Protein AF-A0A2X3F0U5-F1 (afdb_monomer)

Structure (mmCIF, N/CA/C/O backbone):
data_AF-A0A2X3F0U5-F1
#
_entry.id   AF-A0A2X3F0U5-F1
#
loop_
_atom_site.group_PDB
_atom_site.id
_atom_site.type_symbol
_atom_site.label_atom_id
_atom_site.label_alt_id
_atom_site.label_comp_id
_atom_site.label_asym_id
_atom_site.label_entity_id
_atom_site.label_seq_id
_atom_site.pdbx_PDB_ins_code
_atom_site.Cartn_x
_atom_site.Cartn_y
_atom_site.Cartn_z
_atom_site.occupancy
_atom_site.B_iso_or_equiv
_atom_site.auth_seq_id
_atom_site.auth_comp_id
_atom_site.auth_asym_id
_atom_site.auth_atom_id
_atom_site.pdbx_PDB_model_num
ATOM 1 N N . MET A 1 1 ? -3.943 -16.301 -16.286 1.00 46.56 1 MET A N 1
ATOM 2 C CA . MET A 1 1 ? -3.735 -15.062 -15.498 1.00 46.56 1 MET A CA 1
ATOM 3 C C . MET A 1 1 ? -2.316 -14.512 -15.599 1.00 46.56 1 MET A C 1
ATOM 5 O O . MET A 1 1 ? -2.201 -13.365 -15.992 1.00 46.56 1 MET A O 1
ATOM 9 N N . LYS A 1 2 ? -1.245 -15.286 -15.338 1.00 38.75 2 LYS A N 1
ATOM 10 C CA . LYS A 1 2 ? 0.142 -14.777 -15.451 1.00 38.75 2 LYS A CA 1
ATOM 11 C C . LYS A 1 2 ? 0.459 -14.172 -16.831 1.00 38.75 2 LYS A C 1
ATOM 13 O O . LYS A 1 2 ? 0.954 -13.061 -16.888 1.00 38.75 2 LYS A O 1
ATOM 18 N N . SER A 1 3 ? 0.102 -14.847 -17.928 1.00 36.81 3 SER A N 1
ATOM 19 C CA . SER A 1 3 ? 0.337 -14.377 -19.309 1.00 36.81 3 SER A CA 1
ATOM 20 C C . SER A 1 3 ? -0.341 -13.045 -19.646 1.00 36.81 3 SER A C 1
ATOM 22 O O . SER A 1 3 ? 0.269 -12.196 -20.280 1.00 36.81 3 SER A O 1
ATOM 24 N N . PHE A 1 4 ? -1.577 -12.843 -19.189 1.00 47.16 4 PHE A N 1
ATOM 25 C CA . PHE A 1 4 ? -2.320 -11.598 -19.381 1.00 47.16 4 PHE A CA 1
ATOM 26 C C . PHE A 1 4 ? -1.696 -10.444 -18.585 1.00 47.16 4 PHE A C 1
ATOM 28 O O . PHE A 1 4 ? -1.549 -9.356 -19.110 1.00 47.16 4 PHE A O 1
ATOM 35 N N . LEU A 1 5 ? -1.222 -10.694 -17.363 1.00 50.25 5 LEU A N 1
ATOM 36 C CA . LEU A 1 5 ? -0.565 -9.679 -16.530 1.00 50.25 5 LEU A CA 1
ATOM 37 C C . LEU A 1 5 ? 0.874 -9.361 -16.981 1.00 50.25 5 LEU A C 1
ATOM 39 O O . LEU A 1 5 ? 1.302 -8.214 -16.903 1.00 50.25 5 LEU A O 1
ATOM 43 N N . TYR A 1 6 ? 1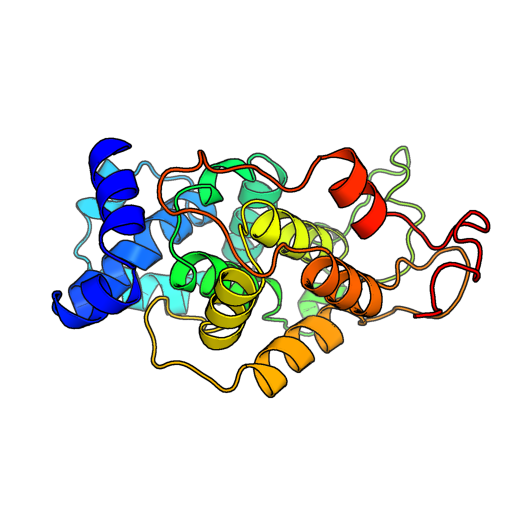.606 -10.344 -17.522 1.00 49.09 6 TYR A N 1
ATOM 44 C CA . TYR A 1 6 ? 2.860 -10.093 -18.247 1.00 49.09 6 TYR A CA 1
ATOM 45 C C . TYR A 1 6 ? 2.616 -9.236 -19.493 1.00 49.09 6 TYR A C 1
ATOM 47 O O . TYR A 1 6 ? 3.397 -8.333 -19.771 1.00 49.09 6 TYR A O 1
ATOM 55 N N . MET A 1 7 ? 1.509 -9.472 -20.203 1.00 47.06 7 MET A N 1
ATOM 56 C CA . MET A 1 7 ? 1.068 -8.616 -21.304 1.00 47.06 7 MET A CA 1
ATOM 57 C C . MET A 1 7 ? 0.738 -7.204 -20.801 1.00 47.06 7 MET A C 1
ATOM 59 O O . MET A 1 7 ? 1.142 -6.244 -21.438 1.00 47.06 7 MET A O 1
ATOM 63 N N . LEU A 1 8 ? 0.104 -7.065 -19.629 1.00 52.56 8 LEU A N 1
ATOM 64 C CA . LEU A 1 8 ? -0.191 -5.762 -19.027 1.00 52.56 8 LEU A CA 1
ATOM 65 C C . LEU A 1 8 ? 1.072 -4.964 -18.655 1.00 52.56 8 LEU A C 1
ATOM 67 O O . LEU A 1 8 ? 1.150 -3.779 -18.963 1.00 52.56 8 LEU A O 1
ATOM 71 N N . ARG A 1 9 ? 2.099 -5.615 -18.085 1.00 48.75 9 ARG A N 1
ATOM 72 C CA . ARG A 1 9 ? 3.420 -4.986 -17.893 1.00 48.75 9 ARG A CA 1
ATOM 73 C C . ARG A 1 9 ? 4.047 -4.586 -19.228 1.00 48.75 9 ARG A C 1
ATOM 75 O O . ARG A 1 9 ? 4.493 -3.456 -19.381 1.00 48.75 9 ARG A O 1
ATOM 82 N N . ASN A 1 10 ? 4.130 -5.529 -20.165 1.00 49.78 10 ASN A N 1
ATOM 83 C CA . ASN A 1 10 ? 4.906 -5.358 -21.394 1.00 49.78 10 ASN A CA 1
ATOM 84 C C . ASN A 1 10 ? 4.251 -4.386 -22.383 1.00 49.78 10 ASN A C 1
ATOM 86 O O . ASN A 1 10 ? 4.935 -3.836 -23.241 1.00 49.78 10 ASN A O 1
ATOM 90 N N . VAL A 1 11 ? 2.935 -4.189 -22.294 1.00 53.47 11 VAL A N 1
ATOM 91 C CA . VAL A 1 11 ? 2.212 -3.246 -23.151 1.00 53.47 11 VAL A CA 1
ATOM 92 C C . VAL A 1 11 ? 2.319 -1.809 -22.631 1.00 53.47 11 VAL A C 1
ATOM 94 O O . VAL A 1 11 ? 2.016 -0.910 -23.401 1.00 53.47 11 VAL A O 1
ATOM 97 N N . ASP A 1 12 ? 2.870 -1.570 -21.436 1.00 58.97 12 ASP A N 1
ATOM 98 C CA . ASP A 1 12 ? 2.763 -0.303 -20.699 1.00 58.97 12 ASP A CA 1
ATOM 99 C C . ASP A 1 12 ? 1.294 -0.022 -20.329 1.00 58.97 12 ASP A C 1
ATOM 101 O O . ASP A 1 12 ? 0.412 0.099 -21.184 1.00 58.97 12 ASP A O 1
ATOM 105 N N . TYR A 1 13 ? 1.009 0.060 -19.028 1.00 63.03 13 TYR A N 1
ATOM 106 C CA . TYR A 1 13 ? -0.341 0.295 -18.510 1.00 63.03 13 TYR A CA 1
ATOM 107 C C . TYR A 1 13 ? -0.955 1.588 -19.065 1.00 63.03 13 TYR A C 1
ATOM 109 O O . TYR A 1 13 ? -2.153 1.619 -19.345 1.00 63.03 13 TYR A O 1
ATOM 117 N N . GLN A 1 14 ? -0.131 2.602 -19.357 1.00 59.75 14 GLN A N 1
ATOM 118 C CA . GLN A 1 14 ? -0.589 3.844 -19.988 1.00 59.75 14 GLN A CA 1
ATOM 119 C C . GLN A 1 14 ? -1.086 3.625 -21.420 1.00 59.75 14 GLN A C 1
ATOM 121 O O . GLN A 1 14 ? -2.013 4.288 -21.883 1.00 59.75 14 GLN A O 1
ATOM 126 N N . LYS A 1 15 ? -0.487 2.677 -22.140 1.00 63.44 15 LYS A N 1
ATOM 127 C CA . LYS A 1 15 ? -0.916 2.315 -23.490 1.00 63.44 15 LYS A CA 1
ATOM 128 C C . LYS A 1 15 ? -2.187 1.472 -23.452 1.00 63.44 15 LYS A C 1
ATOM 130 O O . LYS A 1 15 ? -3.044 1.628 -24.313 1.00 63.44 15 LYS A O 1
ATOM 135 N N . LEU A 1 16 ? -2.345 0.616 -22.443 1.00 68.44 16 LEU A N 1
ATOM 136 C CA . LEU A 1 16 ? -3.57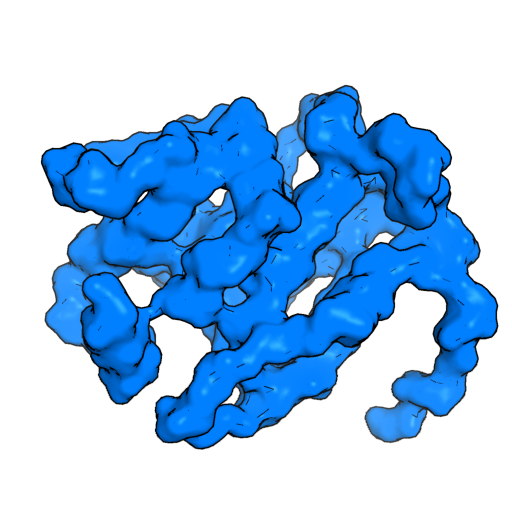6 -0.151 -22.222 1.00 68.44 16 LEU A CA 1
ATOM 137 C C . LEU A 1 16 ? -4.768 0.726 -21.870 1.00 68.44 16 LEU A C 1
ATOM 139 O O . LEU A 1 16 ? -5.842 0.504 -22.426 1.00 68.44 16 LEU A O 1
ATOM 143 N N . GLU A 1 17 ? -4.569 1.734 -21.021 1.00 66.31 17 GLU A N 1
ATOM 144 C CA . GLU A 1 17 ? -5.577 2.760 -20.742 1.00 66.31 17 GLU A CA 1
ATOM 145 C C . GLU A 1 17 ? -6.075 3.406 -22.049 1.00 66.31 17 GLU A C 1
ATOM 147 O O . GLU A 1 17 ? -7.276 3.571 -22.240 1.00 66.31 17 GLU A O 1
ATOM 152 N N . GLN A 1 18 ? -5.167 3.697 -22.989 1.00 69.50 18 GLN A N 1
ATOM 153 C CA . GLN A 1 18 ? -5.498 4.294 -24.292 1.00 69.50 18 GLN A CA 1
ATOM 154 C C . GLN A 1 18 ? -6.128 3.311 -25.293 1.00 69.50 18 GLN A C 1
ATOM 156 O O . GLN A 1 18 ? -6.860 3.727 -26.190 1.00 69.50 18 GLN A O 1
ATOM 161 N N . MET A 1 19 ? -5.820 2.016 -25.184 1.00 69.44 19 MET A N 1
ATOM 162 C CA . MET A 1 19 ? -6.296 0.974 -26.104 1.00 69.44 19 MET A CA 1
ATOM 163 C C . MET A 1 19 ? -7.644 0.370 -25.692 1.00 69.44 19 MET A C 1
ATOM 165 O O . MET A 1 19 ? -8.307 -0.263 -26.516 1.00 69.44 19 MET A O 1
ATOM 169 N N . MET A 1 20 ? -8.047 0.525 -24.431 1.00 73.69 20 MET A N 1
ATOM 170 C CA . MET A 1 20 ? -9.291 -0.015 -23.888 1.00 73.69 20 MET A CA 1
ATOM 171 C C . MET A 1 20 ? -10.346 1.080 -23.709 1.00 73.69 20 MET A C 1
ATOM 173 O O . MET A 1 20 ? -10.038 2.248 -23.499 1.00 73.69 20 MET A O 1
ATOM 177 N N . ALA A 1 21 ? -11.625 0.698 -23.732 1.00 74.81 21 ALA A N 1
ATOM 178 C CA . ALA A 1 21 ? -12.673 1.587 -23.240 1.00 74.81 21 ALA A CA 1
ATOM 179 C C . ALA A 1 21 ? -12.439 1.868 -21.744 1.00 74.81 21 ALA A C 1
ATOM 181 O O . ALA A 1 21 ? -12.172 0.931 -20.987 1.00 74.81 21 ALA A O 1
ATOM 182 N N . GLY A 1 22 ? -12.574 3.128 -21.315 1.00 72.00 22 GLY A N 1
ATOM 183 C CA . GLY A 1 22 ? -12.261 3.551 -19.943 1.00 72.00 22 GLY A CA 1
ATOM 184 C C . GLY A 1 22 ? -12.924 2.681 -18.869 1.00 72.00 22 GLY A C 1
ATOM 185 O O . GLY A 1 22 ? -12.249 2.209 -17.960 1.00 72.00 22 GLY A O 1
ATO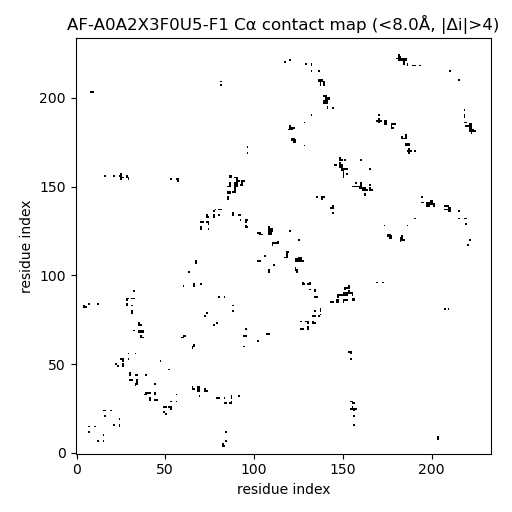M 186 N N . ASP A 1 23 ? -14.208 2.351 -19.023 1.00 69.44 23 ASP A N 1
ATOM 187 C CA . ASP A 1 23 ? -14.930 1.496 -18.068 1.00 69.44 23 ASP A CA 1
ATOM 188 C C . ASP A 1 23 ? -14.377 0.065 -17.991 1.00 69.44 23 ASP A C 1
ATOM 190 O O . ASP A 1 23 ? -14.379 -0.552 -16.923 1.00 69.44 23 ASP A O 1
ATOM 194 N N . ALA A 1 24 ? -13.867 -0.470 -19.104 1.00 71.69 24 ALA A N 1
ATOM 195 C CA . ALA A 1 24 ? -13.247 -1.791 -19.139 1.00 71.69 24 ALA A CA 1
ATOM 196 C C . ALA A 1 24 ? -11.879 -1.784 -18.442 1.00 71.69 24 ALA A C 1
ATOM 198 O O . ALA A 1 24 ? -11.566 -2.717 -17.703 1.00 71.69 24 ALA A O 1
ATOM 199 N N . PHE A 1 25 ? -11.091 -0.722 -18.633 1.00 73.69 25 PHE A N 1
ATOM 200 C CA . PHE A 1 25 ? -9.808 -0.544 -17.953 1.00 73.69 25 PHE A CA 1
ATOM 201 C C . PHE A 1 25 ? -9.984 -0.363 -16.439 1.00 73.69 25 PHE A C 1
ATOM 203 O O . PHE A 1 25 ? -9.354 -1.072 -15.653 1.00 73.69 25 PHE A O 1
ATOM 210 N N . ARG A 1 26 ? -10.912 0.507 -16.023 1.00 72.62 26 ARG A N 1
ATOM 211 C CA . ARG A 1 26 ? -11.271 0.717 -14.609 1.00 72.62 26 ARG A CA 1
ATOM 212 C C . ARG A 1 26 ? -11.681 -0.579 -13.937 1.00 72.62 26 ARG A C 1
ATOM 214 O O . ARG A 1 26 ? -11.156 -0.954 -12.895 1.00 72.62 26 ARG A O 1
ATOM 221 N N . SER A 1 27 ? -12.578 -1.310 -14.587 1.00 72.12 27 SER A N 1
ATOM 222 C CA . SER A 1 27 ? -13.059 -2.594 -14.094 1.00 72.12 27 SER A CA 1
ATOM 223 C C . SER A 1 27 ? -11.936 -3.609 -13.899 1.00 72.12 27 SER A C 1
ATOM 225 O O . SER A 1 27 ? -11.885 -4.294 -12.879 1.00 72.12 27 SER A O 1
ATOM 227 N N . LEU A 1 28 ? -11.012 -3.682 -14.857 1.00 75.25 28 LEU A N 1
ATOM 228 C CA . LEU A 1 28 ? -9.844 -4.551 -14.779 1.00 75.25 28 LEU A CA 1
ATOM 229 C C . LEU A 1 28 ? -8.961 -4.196 -13.578 1.00 75.25 28 LEU A C 1
ATOM 231 O O . LEU A 1 28 ? -8.538 -5.093 -12.847 1.00 75.25 28 LEU A O 1
ATOM 235 N N . CYS A 1 29 ? -8.743 -2.904 -13.334 1.00 75.69 29 CYS A N 1
ATOM 236 C CA . CYS A 1 29 ? -7.980 -2.420 -12.186 1.00 75.69 29 CYS A CA 1
ATOM 237 C C . CYS A 1 29 ? -8.685 -2.693 -10.846 1.00 75.69 29 CYS A C 1
ATOM 239 O O . CYS A 1 29 ? -8.028 -2.789 -9.809 1.00 75.69 29 CYS A O 1
ATOM 241 N N . ALA A 1 30 ? -10.007 -2.853 -10.848 1.00 74.12 30 ALA A N 1
ATOM 242 C CA . ALA A 1 30 ? -10.796 -3.013 -9.634 1.00 74.12 30 ALA A CA 1
ATOM 243 C C . ALA A 1 30 ? -10.979 -4.474 -9.180 1.00 74.12 30 ALA A C 1
ATOM 245 O O . ALA A 1 30 ? -11.198 -4.725 -7.992 1.00 74.12 30 ALA A O 1
ATOM 246 N N . ILE A 1 31 ? -10.830 -5.450 -10.086 1.00 74.75 31 ILE A N 1
ATOM 247 C CA . ILE A 1 31 ? -10.929 -6.893 -9.779 1.00 74.75 31 ILE A CA 1
ATOM 248 C C . ILE A 1 31 ? -10.070 -7.305 -8.569 1.00 74.75 31 ILE A C 1
ATOM 250 O O . ILE A 1 31 ? -10.622 -7.921 -7.652 1.00 74.75 31 ILE A O 1
ATOM 254 N N . PRO A 1 32 ? -8.766 -6.963 -8.494 1.00 74.75 32 PRO A N 1
ATOM 255 C CA . PRO A 1 32 ? -7.932 -7.359 -7.359 1.00 74.75 32 PRO A CA 1
ATOM 256 C C . PRO A 1 32 ? -8.428 -6.789 -6.024 1.00 74.75 32 PRO A C 1
ATOM 258 O O . PRO A 1 32 ? -8.372 -7.472 -5.004 1.00 74.75 32 PRO A O 1
ATOM 261 N N . ILE A 1 33 ? -8.972 -5.569 -6.035 1.00 74.44 33 ILE A N 1
ATOM 262 C CA . ILE A 1 33 ? -9.477 -4.893 -4.834 1.00 74.44 33 ILE A CA 1
ATOM 263 C C . ILE A 1 33 ? -10.712 -5.614 -4.299 1.00 74.44 33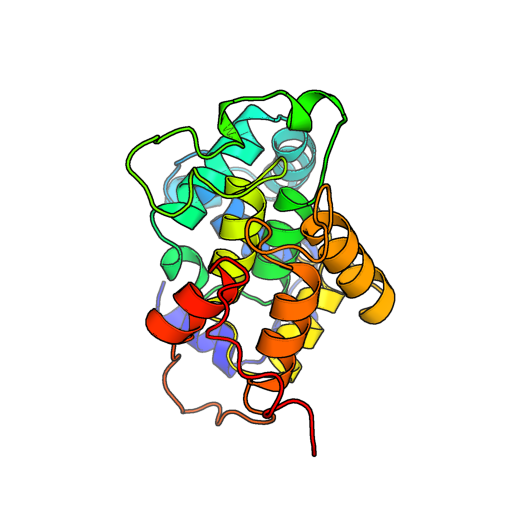 ILE A C 1
ATOM 265 O O . ILE A 1 33 ? -10.807 -5.873 -3.104 1.00 74.44 33 ILE A O 1
ATOM 269 N N . ILE A 1 34 ? -11.632 -6.013 -5.179 1.00 71.75 34 ILE A N 1
ATOM 270 C CA . ILE A 1 34 ? -12.838 -6.760 -4.795 1.00 71.75 34 ILE A CA 1
ATOM 271 C C . ILE A 1 34 ? -12.473 -8.115 -4.210 1.00 71.75 34 ILE A C 1
ATOM 273 O O . ILE A 1 34 ? -13.035 -8.516 -3.193 1.00 71.75 34 ILE A O 1
ATOM 277 N N . MET A 1 35 ? -11.546 -8.826 -4.852 1.00 72.38 35 MET A N 1
ATOM 278 C CA . MET A 1 35 ? -11.083 -10.119 -4.355 1.00 72.38 35 MET A CA 1
ATOM 279 C C . MET A 1 35 ? -10.514 -9.977 -2.941 1.00 72.38 35 MET A C 1
ATOM 281 O O . MET A 1 35 ? -10.849 -10.770 -2.065 1.00 72.38 35 MET A O 1
ATOM 285 N N . ALA A 1 36 ? -9.721 -8.929 -2.702 1.00 74.62 36 ALA A N 1
ATOM 286 C CA . ALA A 1 36 ? -9.124 -8.657 -1.402 1.00 74.62 36 ALA A CA 1
ATOM 287 C C . ALA A 1 36 ? -10.151 -8.214 -0.344 1.00 74.62 36 ALA A C 1
ATOM 289 O O . ALA A 1 36 ? -10.110 -8.697 0.784 1.00 74.62 36 ALA A O 1
ATOM 290 N N . ALA A 1 37 ? -11.074 -7.316 -0.697 1.00 73.31 37 ALA A N 1
ATOM 291 C CA . ALA A 1 37 ? -12.038 -6.725 0.233 1.00 73.31 37 ALA A CA 1
ATOM 292 C C . ALA A 1 37 ? -13.238 -7.640 0.534 1.00 73.31 37 ALA A C 1
ATOM 294 O O . ALA A 1 37 ? -13.766 -7.611 1.643 1.00 73.31 37 ALA A O 1
ATOM 295 N N . GLN A 1 38 ? -13.684 -8.444 -0.438 1.00 72.31 38 GLN A N 1
ATOM 296 C CA . GLN A 1 38 ? -14.842 -9.342 -0.297 1.00 72.31 38 GLN A CA 1
ATOM 297 C C . GLN A 1 38 ? -14.452 -10.808 -0.070 1.00 72.31 38 GLN A C 1
ATOM 299 O O . GLN A 1 38 ? -15.326 -11.622 0.216 1.00 72.31 38 GLN A O 1
ATOM 304 N N . GLY A 1 39 ? -13.173 -11.171 -0.220 1.00 67.81 39 GLY A N 1
ATOM 305 C CA . GLY A 1 39 ? -12.711 -12.555 -0.077 1.00 67.81 39 GLY A CA 1
ATOM 306 C C . GLY A 1 39 ? -13.240 -13.504 -1.159 1.00 67.81 39 GLY A C 1
ATOM 307 O O . GLY A 1 39 ? -13.323 -14.708 -0.926 1.00 67.81 39 GLY A O 1
ATOM 308 N N . ILE A 1 40 ? -13.628 -12.977 -2.325 1.00 67.75 40 ILE A N 1
ATOM 309 C CA . ILE A 1 40 ? -14.191 -13.761 -3.435 1.00 67.75 40 ILE A CA 1
ATOM 310 C C . ILE A 1 40 ? -13.127 -14.137 -4.471 1.00 67.75 40 ILE A C 1
ATOM 312 O O . ILE A 1 40 ? -12.102 -13.467 -4.614 1.00 67.75 40 ILE A O 1
ATOM 316 N N . GLN A 1 41 ? -13.377 -15.201 -5.236 1.00 68.31 41 GLN A N 1
ATOM 317 C CA . GLN A 1 41 ? -12.459 -15.645 -6.290 1.00 68.31 41 GLN A CA 1
ATOM 318 C C . GLN A 1 41 ? -12.567 -14.778 -7.556 1.00 68.31 41 GLN A C 1
ATOM 320 O O . GLN A 1 41 ? -13.621 -14.220 -7.862 1.00 68.31 41 GLN A O 1
ATOM 325 N N . ALA A 1 42 ? -11.488 -14.726 -8.348 1.00 63.47 42 ALA A N 1
ATOM 326 C CA . ALA A 1 42 ? -11.411 -13.914 -9.569 1.00 63.47 42 ALA A CA 1
ATOM 327 C C . ALA A 1 42 ? -12.555 -14.195 -10.559 1.00 63.47 42 ALA A C 1
ATOM 329 O O . ALA A 1 42 ? -13.123 -13.267 -11.127 1.00 63.47 42 ALA A O 1
ATOM 330 N N . GLY A 1 43 ? -12.928 -15.469 -10.735 1.00 58.72 43 GLY A N 1
ATOM 331 C CA . GLY A 1 43 ? -14.016 -15.859 -11.636 1.00 58.72 43 GLY A CA 1
ATOM 332 C C . GLY A 1 43 ? -15.376 -15.303 -11.205 1.00 58.72 43 GLY A C 1
ATOM 333 O O . GLY A 1 43 ? -16.135 -14.821 -12.036 1.00 58.72 43 GLY A O 1
ATOM 334 N N . GLU A 1 44 ? -15.660 -15.289 -9.903 1.00 61.59 44 GLU A N 1
ATOM 335 C CA . GLU A 1 44 ? -16.906 -14.732 -9.363 1.00 61.59 44 GLU A CA 1
ATOM 336 C C . GLU A 1 44 ? -16.940 -13.203 -9.446 1.00 61.59 44 GLU A C 1
ATOM 338 O O . GLU A 1 44 ? -17.995 -12.620 -9.704 1.00 61.59 44 GLU A O 1
ATOM 343 N N . ALA A 1 45 ? -15.788 -12.550 -9.262 1.00 62.38 45 ALA A N 1
ATOM 344 C CA . ALA A 1 45 ? -15.654 -11.109 -9.446 1.00 62.38 45 ALA A CA 1
ATOM 345 C C . ALA A 1 45 ? -15.903 -10.712 -10.909 1.00 62.38 45 ALA A C 1
ATOM 347 O O . ALA A 1 45 ? -16.633 -9.764 -11.163 1.00 62.38 45 ALA A O 1
ATOM 348 N N . MET A 1 46 ? -15.368 -11.465 -11.873 1.00 61.94 46 MET A N 1
ATOM 349 C CA . MET A 1 46 ? -15.527 -11.176 -13.306 1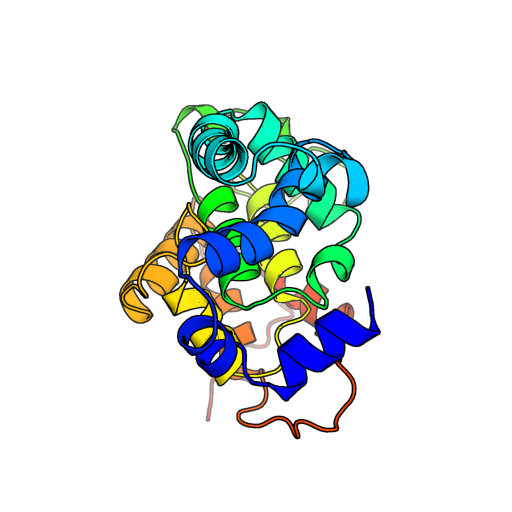.00 61.94 46 MET A CA 1
ATOM 350 C C . MET A 1 46 ? -16.941 -11.447 -13.846 1.00 61.94 46 MET A C 1
ATOM 352 O O . MET A 1 46 ? -17.336 -10.835 -14.834 1.00 61.94 46 MET A O 1
ATOM 356 N N . LEU A 1 47 ? -17.700 -12.362 -13.230 1.00 56.28 47 LEU A N 1
ATOM 357 C CA . LEU A 1 47 ? -19.055 -12.727 -13.674 1.00 56.28 47 LEU A CA 1
ATOM 358 C C . LEU A 1 47 ? -20.140 -11.732 -13.238 1.00 56.28 47 LEU A C 1
ATOM 360 O O . LEU A 1 47 ? -21.216 -11.692 -13.837 1.00 56.28 47 LEU A O 1
ATOM 364 N N . LYS A 1 48 ? -19.895 -10.927 -12.199 1.00 60.16 48 LYS A N 1
ATOM 365 C CA . LYS A 1 48 ? -20.823 -9.860 -11.803 1.00 60.16 48 LYS A CA 1
ATOM 366 C C . LYS A 1 48 ? -20.727 -8.709 -12.824 1.00 60.16 48 LYS A C 1
ATOM 368 O O . LYS A 1 48 ? -19.673 -8.428 -13.379 1.00 60.16 48 LYS A O 1
ATOM 373 N N . ASN A 1 49 ? -21.844 -8.044 -13.111 1.00 57.72 49 ASN A N 1
ATOM 374 C CA . ASN A 1 49 ? -21.900 -6.997 -14.139 1.00 57.72 49 ASN A CA 1
ATOM 375 C C . ASN A 1 49 ? -20.934 -5.840 -13.790 1.00 57.72 49 ASN A C 1
ATOM 377 O O . ASN A 1 49 ? -21.120 -5.170 -12.776 1.00 57.72 49 ASN A O 1
ATOM 381 N N . MET A 1 50 ? -19.896 -5.615 -14.601 1.00 54.06 50 MET A N 1
ATOM 382 C CA . MET A 1 50 ? -18.700 -4.845 -14.211 1.00 54.06 50 MET A CA 1
ATOM 383 C C . MET A 1 50 ? -18.959 -3.363 -13.871 1.00 54.06 50 MET A C 1
ATOM 385 O O . MET A 1 50 ? -18.346 -2.816 -12.958 1.00 54.06 50 MET A O 1
ATOM 389 N N . GLY A 1 51 ? -19.950 -2.729 -14.507 1.00 56.09 51 GLY A N 1
ATOM 390 C CA . GLY A 1 51 ? -20.383 -1.370 -14.141 1.00 56.09 51 GLY A CA 1
ATOM 391 C C . GLY A 1 51 ? -21.132 -1.296 -12.802 1.00 56.09 51 GLY A C 1
ATOM 392 O O . GLY A 1 51 ? -21.028 -0.306 -12.082 1.00 56.09 51 GLY A O 1
ATOM 393 N N . ILE A 1 52 ? -21.848 -2.362 -12.424 1.00 61.09 52 ILE A N 1
ATOM 394 C CA . ILE A 1 52 ? -22.457 -2.482 -11.088 1.00 61.09 52 ILE A CA 1
ATOM 395 C C . ILE A 1 52 ? -21.359 -2.708 -10.050 1.00 61.09 52 ILE A C 1
ATOM 397 O O . ILE A 1 52 ? -21.450 -2.197 -8.941 1.00 61.09 52 ILE A O 1
ATOM 401 N N . ILE A 1 53 ? -20.316 -3.450 -10.417 1.00 57.16 53 ILE A N 1
ATOM 402 C CA . ILE A 1 53 ? -19.173 -3.730 -9.557 1.00 57.16 53 ILE A CA 1
ATOM 403 C C . ILE A 1 53 ? -18.407 -2.455 -9.202 1.00 57.16 53 ILE A C 1
ATOM 405 O O . ILE A 1 53 ? -18.157 -2.259 -8.024 1.00 57.16 53 ILE A O 1
ATOM 409 N N . LEU A 1 54 ? -18.058 -1.595 -10.165 1.00 59.22 54 LEU A N 1
ATOM 410 C CA . LEU A 1 54 ? -17.312 -0.357 -9.883 1.00 59.22 54 LEU A CA 1
ATOM 411 C C . LEU A 1 54 ? -18.071 0.561 -8.918 1.00 59.22 54 LEU A C 1
ATOM 413 O O . LEU A 1 54 ? -17.541 0.937 -7.878 1.00 59.22 54 LEU A O 1
ATOM 417 N N . ARG A 1 55 ? -19.356 0.812 -9.197 1.00 62.69 55 ARG A N 1
ATOM 418 C CA . ARG A 1 55 ? -20.222 1.600 -8.307 1.00 62.69 55 ARG A CA 1
ATOM 419 C C . ARG A 1 55 ? -20.378 0.938 -6.937 1.00 62.69 55 ARG A C 1
ATOM 421 O O . ARG A 1 55 ? -20.441 1.610 -5.916 1.00 62.69 55 ARG A O 1
ATOM 428 N N . ARG A 1 56 ? -20.423 -0.395 -6.909 1.00 60.88 56 ARG A N 1
ATOM 429 C CA . ARG A 1 56 ? -20.467 -1.159 -5.668 1.00 60.88 56 ARG A CA 1
ATOM 430 C C . ARG A 1 56 ? -19.142 -1.101 -4.922 1.00 60.88 56 ARG A C 1
ATOM 432 O O . ARG A 1 56 ? -19.216 -1.087 -3.717 1.00 60.88 56 ARG A O 1
ATOM 439 N N . ILE A 1 57 ? -17.979 -1.038 -5.568 1.00 59.84 57 ILE A N 1
ATOM 440 C CA . ILE A 1 57 ? -16.683 -0.840 -4.899 1.00 59.84 57 ILE A CA 1
ATOM 441 C C . ILE A 1 57 ? -16.640 0.526 -4.234 1.00 59.84 57 ILE A C 1
ATOM 443 O O . ILE A 1 57 ? -16.295 0.585 -3.066 1.00 59.84 57 ILE A O 1
ATOM 447 N N . GLU A 1 58 ? -17.025 1.591 -4.939 1.00 60.06 58 GLU A N 1
ATOM 448 C CA . GLU A 1 58 ? -17.059 2.945 -4.369 1.00 60.06 58 GLU A CA 1
ATOM 449 C C . GLU A 1 58 ? -17.923 2.976 -3.101 1.00 60.06 58 GLU A C 1
ATOM 451 O O . GLU A 1 58 ? -17.439 3.342 -2.037 1.00 60.06 58 GLU A O 1
ATOM 456 N N . THR A 1 59 ? -19.156 2.465 -3.168 1.00 63.53 59 THR A N 1
ATOM 457 C CA . THR A 1 59 ? -20.052 2.392 -1.998 1.00 63.53 59 THR A CA 1
ATOM 458 C C . THR A 1 59 ? -19.617 1.349 -0.956 1.00 63.53 59 THR A C 1
ATOM 460 O O . THR A 1 59 ? -19.864 1.508 0.234 1.00 63.53 59 THR A O 1
ATOM 463 N N . ASP A 1 60 ? -18.987 0.249 -1.368 1.00 59.28 60 ASP A N 1
ATOM 464 C CA . ASP A 1 60 ? -18.567 -0.828 -0.468 1.00 59.28 60 ASP A CA 1
ATOM 465 C C . ASP A 1 60 ? -17.277 -0.469 0.282 1.00 59.28 60 ASP A C 1
ATOM 467 O O . ASP A 1 60 ? -17.084 -0.938 1.396 1.00 59.28 60 ASP A O 1
ATOM 471 N N . LEU A 1 61 ? -16.383 0.334 -0.292 1.00 60.75 61 LEU A N 1
ATOM 472 C CA . LEU A 1 61 ? -15.155 0.779 0.373 1.00 60.75 61 LEU A CA 1
ATOM 473 C C . LEU A 1 61 ? -15.396 1.948 1.341 1.00 60.75 61 LEU A C 1
ATOM 475 O O . LEU A 1 61 ? -14.550 2.208 2.197 1.00 60.75 61 LEU A O 1
ATOM 479 N N . GLU A 1 62 ? -16.576 2.574 1.301 1.00 61.69 62 GLU A N 1
ATOM 480 C CA . GLU A 1 62 ? -17.070 3.442 2.378 1.00 61.69 62 GLU A CA 1
ATOM 481 C C . GLU A 1 62 ? -17.394 2.647 3.668 1.00 61.69 62 GLU A C 1
ATOM 483 O O . GLU A 1 62 ? -17.368 3.218 4.763 1.00 61.69 62 GLU A O 1
ATOM 488 N N . ASP A 1 63 ? -17.622 1.326 3.582 1.00 70.75 63 ASP A N 1
ATOM 489 C CA . ASP A 1 63 ? -17.854 0.442 4.736 1.00 70.75 63 ASP A CA 1
ATOM 490 C C . ASP A 1 63 ? -16.530 0.083 5.439 1.00 70.75 63 ASP A C 1
ATOM 492 O O . ASP A 1 63 ? -15.676 -0.631 4.900 1.00 70.75 63 ASP A O 1
ATOM 496 N N . GLU A 1 64 ? -16.380 0.524 6.694 1.00 72.12 64 GLU A N 1
ATOM 497 C CA . GLU A 1 64 ? -15.200 0.257 7.534 1.00 72.12 64 GLU A CA 1
ATOM 498 C C . GLU A 1 64 ? -14.878 -1.241 7.628 1.00 72.12 64 GLU A C 1
ATOM 500 O O . GLU A 1 64 ? -13.708 -1.622 7.661 1.00 72.12 64 GLU A O 1
ATOM 505 N N . ASN A 1 65 ? -15.880 -2.128 7.607 1.00 75.62 65 ASN A N 1
ATOM 506 C CA . ASN A 1 65 ? -15.619 -3.568 7.655 1.00 75.62 65 ASN A CA 1
ATOM 507 C C . ASN A 1 65 ? -14.837 -4.042 6.430 1.00 75.62 65 ASN A C 1
ATOM 509 O O . ASN A 1 65 ? -13.932 -4.868 6.553 1.00 75.62 65 ASN A O 1
ATOM 513 N N . LYS A 1 66 ? -15.149 -3.505 5.251 1.00 72.38 66 LYS A N 1
ATOM 514 C CA . LYS A 1 66 ? -14.482 -3.879 4.002 1.00 72.38 66 LYS A CA 1
ATOM 515 C C . LYS A 1 66 ? -13.107 -3.235 3.885 1.00 72.38 66 LYS A C 1
ATOM 517 O O . LYS A 1 66 ? -12.192 -3.910 3.417 1.00 72.38 66 LYS A O 1
ATOM 522 N N . ARG A 1 67 ? -12.908 -2.017 4.408 1.00 77.88 67 ARG A N 1
ATOM 523 C CA . ARG A 1 67 ? -11.561 -1.434 4.579 1.00 77.88 67 ARG A CA 1
ATOM 524 C C . ARG A 1 67 ? -10.689 -2.273 5.509 1.00 77.88 67 ARG A C 1
ATOM 526 O O . ARG A 1 67 ? -9.547 -2.579 5.168 1.00 77.88 67 ARG A O 1
ATOM 533 N N . VAL A 1 68 ? -11.233 -2.726 6.640 1.00 81.75 68 VAL A N 1
ATOM 534 C CA . VAL A 1 68 ? -10.533 -3.629 7.570 1.00 81.75 68 VAL A CA 1
ATOM 535 C C . VAL A 1 68 ? -10.219 -4.975 6.907 1.00 81.75 68 VAL A C 1
ATOM 537 O O . VAL A 1 68 ? -9.119 -5.503 7.089 1.00 81.75 68 VAL A O 1
ATOM 540 N N . HIS A 1 69 ? -11.133 -5.533 6.107 1.00 82.81 69 HIS A N 1
ATOM 541 C CA . HIS A 1 69 ? -10.867 -6.750 5.332 1.00 82.81 69 HIS A CA 1
ATOM 542 C C . HIS A 1 69 ? -9.769 -6.549 4.287 1.00 82.81 69 HIS A C 1
ATOM 544 O O . HIS A 1 69 ? -8.845 -7.361 4.234 1.00 82.81 69 HIS A O 1
ATOM 550 N N . LEU A 1 70 ? -9.815 -5.456 3.521 1.00 85.31 70 LEU A N 1
ATOM 551 C CA . LEU A 1 70 ? -8.780 -5.095 2.553 1.00 85.31 70 LEU A CA 1
ATOM 552 C C . LEU A 1 70 ? -7.411 -4.967 3.234 1.00 85.31 70 LEU A C 1
ATOM 554 O O . LEU A 1 70 ? -6.449 -5.605 2.807 1.00 85.31 70 LEU A O 1
ATOM 558 N N . MET A 1 71 ? -7.339 -4.219 4.338 1.00 88.44 71 MET A N 1
ATOM 559 C CA . MET A 1 71 ? -6.134 -4.076 5.159 1.00 88.44 71 MET A CA 1
ATOM 560 C C . MET A 1 71 ? -5.596 -5.441 5.603 1.00 88.44 71 MET A C 1
ATOM 562 O O . MET A 1 71 ? -4.421 -5.739 5.399 1.00 88.44 71 MET A O 1
ATOM 566 N N . ASN A 1 72 ? -6.440 -6.291 6.193 1.00 87.25 72 ASN A N 1
ATOM 567 C CA . ASN A 1 72 ? -6.025 -7.611 6.668 1.00 87.25 72 ASN A CA 1
ATOM 568 C C . ASN A 1 72 ? -5.570 -8.525 5.528 1.00 87.25 72 ASN A C 1
ATOM 570 O O . ASN A 1 72 ? -4.579 -9.237 5.685 1.00 87.25 72 ASN A O 1
ATOM 574 N N . SER A 1 73 ? -6.248 -8.474 4.380 1.00 85.69 73 SER A N 1
ATOM 575 C CA . SER A 1 73 ? -5.863 -9.221 3.186 1.00 85.69 73 SER A CA 1
ATOM 576 C C . SER A 1 73 ? -4.461 -8.821 2.726 1.00 85.69 73 SER A C 1
ATOM 578 O O . SER A 1 73 ? -3.595 -9.686 2.586 1.00 85.69 73 SER A O 1
ATOM 580 N N . ILE A 1 74 ? -4.196 -7.519 2.584 1.00 87.69 74 ILE A N 1
ATOM 581 C CA . ILE A 1 74 ? -2.893 -7.000 2.144 1.00 87.69 74 ILE A CA 1
ATOM 582 C C . ILE A 1 74 ? -1.788 -7.361 3.136 1.00 87.69 74 ILE A C 1
ATOM 584 O O . ILE A 1 74 ? -0.728 -7.820 2.721 1.00 87.69 74 ILE A O 1
ATOM 588 N N . LEU A 1 75 ? -2.040 -7.207 4.439 1.00 86.38 75 LEU A N 1
ATOM 589 C CA . LEU A 1 75 ? -1.083 -7.589 5.480 1.00 86.38 75 LEU A CA 1
ATOM 590 C C . LEU A 1 75 ? -0.771 -9.092 5.456 1.00 86.38 75 LEU A C 1
ATOM 592 O O . LEU A 1 75 ? 0.366 -9.479 5.704 1.00 86.38 75 LEU A O 1
ATOM 596 N N . SER A 1 76 ? -1.766 -9.934 5.164 1.00 86.88 76 SER A N 1
ATOM 597 C CA . SER A 1 76 ? -1.597 -11.392 5.129 1.00 86.88 76 SER A CA 1
ATOM 598 C C . SER A 1 76 ? -0.906 -11.900 3.861 1.00 86.88 76 SER A C 1
ATOM 600 O O . SER A 1 76 ? -0.204 -12.907 3.905 1.00 86.88 76 SER A O 1
ATOM 602 N N . ASN A 1 77 ? -1.109 -11.221 2.730 1.00 85.62 77 ASN A N 1
ATOM 603 C CA . ASN A 1 77 ? -0.603 -11.637 1.429 1.00 85.62 77 ASN A CA 1
ATOM 604 C C . ASN A 1 77 ? -0.320 -10.417 0.534 1.00 85.62 77 ASN A C 1
ATOM 606 O O . ASN A 1 77 ? -1.102 -10.132 -0.379 1.00 85.62 77 ASN A O 1
ATOM 610 N N . PRO A 1 78 ? 0.788 -9.687 0.749 1.00 86.44 78 PRO A N 1
ATOM 611 C CA . PRO A 1 78 ? 1.142 -8.532 -0.082 1.00 86.44 78 PRO A CA 1
ATOM 612 C C . PRO A 1 78 ? 1.427 -8.915 -1.544 1.00 86.44 78 PRO A C 1
ATOM 614 O O . PRO A 1 78 ? 1.287 -8.093 -2.451 1.00 86.44 78 PRO A O 1
ATOM 617 N N . ASP A 1 79 ? 1.761 -10.181 -1.809 1.00 85.50 79 ASP A N 1
ATOM 618 C CA . ASP A 1 79 ? 2.076 -10.687 -3.148 1.00 85.50 79 ASP A CA 1
ATOM 619 C C . ASP A 1 79 ? 0.870 -10.720 -4.088 1.00 85.50 79 ASP A C 1
ATOM 621 O O . ASP A 1 79 ? 1.043 -10.793 -5.308 1.00 85.50 79 ASP A O 1
ATOM 625 N N . GLN A 1 80 ? -0.348 -10.573 -3.560 1.00 81.12 80 GLN A N 1
ATOM 626 C CA . GLN A 1 80 ? -1.539 -10.379 -4.388 1.00 81.12 80 GLN A CA 1
ATOM 627 C C . GLN A 1 80 ? -1.456 -9.107 -5.251 1.00 81.12 80 GLN A C 1
ATOM 629 O O . GLN A 1 80 ? -2.065 -9.051 -6.318 1.00 81.12 80 GLN A O 1
ATOM 634 N N . LEU A 1 81 ? -0.656 -8.115 -4.835 1.00 84.69 81 LEU A N 1
ATOM 635 C CA . LEU A 1 81 ? -0.449 -6.859 -5.559 1.00 84.69 81 LEU A CA 1
ATOM 636 C C . LEU A 1 81 ? 0.738 -6.898 -6.532 1.00 84.69 81 LEU A C 1
ATOM 638 O O . LEU A 1 81 ? 0.925 -5.955 -7.303 1.00 84.69 81 LEU A O 1
ATOM 642 N N . LYS A 1 82 ? 1.505 -7.998 -6.564 1.00 83.62 82 LYS A N 1
ATOM 643 C CA . LYS A 1 82 ? 2.717 -8.157 -7.387 1.00 83.62 82 LYS A CA 1
ATOM 644 C C . LYS A 1 82 ? 2.530 -7.768 -8.846 1.00 83.62 82 LYS A C 1
ATOM 646 O O . LYS A 1 82 ? 3.393 -7.134 -9.442 1.00 83.62 82 LYS A O 1
ATOM 651 N N . TYR A 1 83 ? 1.411 -8.190 -9.418 1.00 76.88 83 TYR A N 1
ATOM 652 C CA . TYR A 1 83 ? 1.122 -8.045 -10.839 1.00 76.88 83 TYR A CA 1
ATOM 653 C C . TYR A 1 83 ? 0.030 -7.010 -11.113 1.00 76.88 83 TYR A C 1
ATOM 655 O O . TYR A 1 83 ? -0.586 -7.043 -12.172 1.00 76.88 83 TYR A O 1
ATOM 663 N N . THR A 1 84 ? -0.253 -6.136 -10.148 1.00 77.94 84 THR A N 1
ATOM 664 C CA . THR A 1 84 ? -1.323 -5.145 -10.281 1.00 77.94 84 THR A CA 1
ATOM 665 C C . THR A 1 84 ? -0.819 -3.838 -10.903 1.00 77.94 84 THR A C 1
ATOM 667 O O . THR A 1 84 ? 0.345 -3.479 -10.684 1.00 77.94 84 THR A O 1
ATOM 670 N N . PRO A 1 85 ? -1.672 -3.135 -11.674 1.00 81.19 85 PRO A N 1
ATOM 671 C CA . PRO A 1 85 ? -1.361 -1.813 -12.203 1.00 81.19 85 PRO A CA 1
ATOM 672 C C . PRO A 1 85 ? -1.055 -0.787 -11.099 1.00 81.19 85 PRO A C 1
ATOM 674 O O . PRO A 1 85 ? -1.566 -0.929 -9.979 1.00 81.19 85 PRO A O 1
ATOM 677 N N . PRO A 1 86 ? -0.311 0.289 -11.416 1.00 84.62 86 PRO A N 1
ATOM 678 C CA . PRO A 1 86 ? -0.189 1.455 -10.543 1.00 84.62 86 PRO A CA 1
ATOM 679 C C . PRO A 1 86 ? -1.543 2.008 -10.081 1.00 84.62 86 PRO A C 1
ATOM 681 O O . PRO A 1 86 ? -1.685 2.387 -8.924 1.00 84.62 86 PRO A O 1
ATOM 684 N N . GLU A 1 87 ? -2.556 1.974 -10.945 1.00 83.94 87 GLU A N 1
ATOM 685 C CA . GLU A 1 87 ? -3.928 2.416 -10.687 1.00 83.94 87 GLU A CA 1
ATOM 686 C C . GLU A 1 87 ? -4.608 1.591 -9.592 1.00 83.94 87 GLU A C 1
ATOM 688 O O . GLU A 1 87 ? -5.285 2.130 -8.720 1.00 83.94 87 GLU A O 1
ATOM 693 N N . THR A 1 88 ? -4.404 0.271 -9.604 1.00 83.88 88 THR A N 1
ATOM 694 C CA . THR A 1 88 ? -4.916 -0.619 -8.557 1.00 83.88 88 THR A CA 1
ATOM 695 C C . THR A 1 88 ? -4.206 -0.366 -7.234 1.00 83.88 88 THR A C 1
ATOM 697 O O . THR A 1 88 ? -4.863 -0.272 -6.200 1.00 83.88 88 THR A O 1
ATOM 700 N N . LYS A 1 89 ? -2.871 -0.251 -7.246 1.00 89.00 89 LYS A N 1
ATOM 701 C CA . LYS A 1 89 ? -2.086 0.029 -6.032 1.00 89.00 89 LYS A CA 1
ATOM 702 C C . LYS A 1 89 ? -2.456 1.397 -5.446 1.00 89.00 89 LYS A C 1
ATOM 704 O O . LYS A 1 89 ? -2.633 1.505 -4.237 1.00 89.00 89 LYS A O 1
ATOM 709 N N . GLY A 1 90 ? -2.624 2.408 -6.298 1.00 88.38 90 GLY A N 1
ATOM 710 C CA . GLY A 1 90 ? -3.047 3.754 -5.920 1.00 88.38 90 GLY A CA 1
ATOM 711 C C . GLY A 1 90 ? -4.427 3.752 -5.274 1.00 88.38 90 GLY A C 1
ATOM 712 O O . GLY A 1 90 ? -4.579 4.275 -4.174 1.00 88.38 90 GLY A O 1
ATOM 713 N N . ALA A 1 91 ? -5.399 3.053 -5.859 1.00 85.62 91 ALA A N 1
ATOM 714 C CA . ALA A 1 91 ? -6.730 2.935 -5.269 1.00 85.62 91 ALA A CA 1
ATOM 715 C C . ALA A 1 91 ? -6.761 2.153 -3.952 1.00 85.62 91 ALA A C 1
ATOM 717 O O . ALA A 1 91 ? -7.478 2.521 -3.018 1.00 85.62 91 ALA A O 1
ATOM 718 N N . VAL A 1 92 ? -5.938 1.109 -3.829 1.00 88.62 92 VAL A N 1
ATOM 719 C CA . VAL A 1 92 ? -5.736 0.409 -2.555 1.00 88.62 92 VAL A CA 1
ATOM 720 C C . VAL A 1 92 ? -5.223 1.371 -1.485 1.00 88.62 92 VAL A C 1
ATOM 722 O O . VAL A 1 92 ? -5.768 1.397 -0.384 1.00 88.62 92 VAL A O 1
ATOM 725 N N . ILE A 1 93 ? -4.206 2.179 -1.791 1.00 91.12 93 ILE A N 1
ATOM 726 C CA . ILE A 1 93 ? -3.651 3.139 -0.829 1.00 91.12 93 ILE A CA 1
ATOM 727 C C . ILE A 1 93 ? -4.680 4.221 -0.505 1.00 91.12 93 ILE A C 1
ATOM 729 O O . ILE A 1 93 ? -4.888 4.490 0.673 1.00 91.12 93 ILE A O 1
ATOM 733 N N . ALA A 1 94 ? -5.372 4.771 -1.507 1.00 87.62 94 ALA A N 1
ATOM 734 C CA . ALA A 1 94 ? -6.429 5.765 -1.318 1.00 87.62 94 ALA A CA 1
ATOM 735 C C . ALA A 1 94 ? -7.496 5.256 -0.338 1.00 87.62 94 ALA A C 1
ATOM 737 O O . ALA A 1 94 ? -7.874 5.954 0.594 1.00 87.62 94 ALA A O 1
ATOM 738 N N . THR A 1 95 ? -7.890 3.991 -0.480 1.00 84.31 95 THR A N 1
ATOM 739 C CA . THR A 1 95 ? -8.850 3.333 0.415 1.00 84.31 95 THR A CA 1
ATOM 740 C C . THR A 1 95 ? -8.311 3.142 1.835 1.00 84.31 95 THR A C 1
ATOM 742 O O . THR A 1 95 ? -9.059 3.224 2.804 1.00 84.31 95 THR A O 1
ATOM 745 N N . LEU A 1 96 ? -7.019 2.837 1.985 1.00 86.44 96 LEU A N 1
ATOM 746 C CA . LEU A 1 96 ? -6.400 2.613 3.296 1.00 86.44 96 LEU A CA 1
ATOM 747 C C . LEU A 1 96 ? -6.200 3.912 4.086 1.00 86.44 96 LEU A C 1
ATOM 749 O O . LEU A 1 96 ? -6.233 3.871 5.320 1.00 86.44 96 LEU A O 1
ATOM 753 N N . ILE A 1 97 ? -5.948 5.024 3.388 1.00 87.12 97 ILE A N 1
ATOM 754 C CA . ILE A 1 97 ? -5.750 6.343 4.002 1.00 87.12 97 ILE A CA 1
ATOM 755 C C . ILE A 1 97 ? -7.054 7.124 4.174 1.00 87.12 97 ILE A C 1
ATOM 757 O O . ILE A 1 97 ? -7.076 8.087 4.942 1.00 87.12 97 ILE A O 1
ATOM 761 N N . ASP A 1 98 ? -8.120 6.717 3.477 1.00 81.44 98 ASP A N 1
ATOM 762 C CA . ASP A 1 98 ? -9.458 7.242 3.708 1.00 81.44 98 ASP A CA 1
ATOM 763 C C . ASP A 1 98 ? -9.865 6.947 5.154 1.00 81.44 98 ASP A C 1
ATOM 765 O O . ASP A 1 98 ? -9.728 5.825 5.659 1.00 81.44 98 ASP A O 1
ATOM 769 N N . GLN A 1 99 ? -10.253 7.997 5.868 1.00 68.25 99 GLN A N 1
ATOM 770 C CA . GLN A 1 99 ? -10.385 7.944 7.315 1.00 68.25 99 GLN A CA 1
ATOM 771 C C . GLN A 1 99 ? -11.564 8.764 7.812 1.00 68.25 99 GLN A C 1
ATOM 773 O O . GLN A 1 99 ? -11.778 9.911 7.419 1.00 68.25 99 GLN A O 1
ATOM 778 N N . ASN A 1 100 ? -12.272 8.188 8.777 1.00 67.12 100 ASN A N 1
ATOM 779 C CA . ASN A 1 100 ? -13.248 8.888 9.598 1.00 67.12 100 ASN A CA 1
ATOM 780 C C . ASN A 1 100 ? -12.757 8.953 11.054 1.00 67.12 100 ASN A C 1
ATOM 782 O O . ASN A 1 100 ? -11.947 8.140 11.478 1.00 67.12 100 ASN A O 1
ATOM 786 N N . TRP A 1 101 ? -13.239 9.887 11.872 1.00 53.09 101 TRP A N 1
ATOM 787 C CA . TRP A 1 101 ? -12.755 10.041 13.259 1.00 53.09 101 TRP A CA 1
ATOM 788 C C . TRP A 1 101 ? -12.979 8.788 14.135 1.00 53.09 101 TRP A C 1
ATOM 790 O O . TRP A 1 101 ? -12.233 8.552 15.085 1.00 53.09 101 TRP A O 1
ATOM 800 N N . VAL A 1 102 ? -13.982 7.966 13.801 1.00 61.00 102 VAL A N 1
ATOM 801 C CA . VAL A 1 102 ? -14.308 6.693 14.478 1.00 61.00 102 VAL A CA 1
ATOM 802 C C . VAL A 1 102 ? -13.195 5.653 14.300 1.00 61.00 102 VAL A C 1
ATOM 804 O O . VAL A 1 102 ? -12.942 4.838 15.187 1.00 61.00 102 VAL A O 1
ATOM 807 N N . ASP A 1 103 ? -12.467 5.732 13.192 1.00 66.88 103 ASP A N 1
ATOM 808 C CA . ASP A 1 103 ? -11.417 4.796 12.800 1.00 66.88 103 ASP A CA 1
ATOM 809 C C . ASP A 1 103 ? -10.244 4.760 13.776 1.00 66.88 103 ASP A C 1
ATOM 811 O O . ASP A 1 103 ? -9.601 3.724 13.967 1.00 66.88 103 ASP A O 1
ATOM 815 N N . TRP A 1 104 ? -9.967 5.901 14.409 1.00 65.31 104 TRP A N 1
ATOM 816 C CA . TRP A 1 104 ? -8.885 6.055 15.377 1.00 65.31 104 TRP A CA 1
ATOM 817 C C . TRP A 1 104 ? -9.121 5.212 16.632 1.00 65.31 104 TRP A C 1
ATOM 819 O O . TRP A 1 104 ? -8.161 4.773 17.271 1.00 65.31 104 TRP A O 1
ATOM 829 N N . LEU A 1 105 ? -10.393 4.982 16.967 1.00 65.50 105 LEU A N 1
ATOM 830 C CA . LEU A 1 105 ? -10.832 4.242 18.146 1.00 65.50 105 LEU A CA 1
ATOM 831 C C . LEU A 1 105 ? -11.102 2.764 17.850 1.00 65.50 105 LEU A C 1
ATOM 833 O O . LEU A 1 105 ? -11.269 1.988 18.789 1.00 65.50 105 LEU A O 1
ATOM 837 N N . ASP A 1 106 ? -11.130 2.356 16.578 1.00 72.50 106 ASP A N 1
ATOM 838 C CA . ASP A 1 106 ? -11.378 0.964 16.217 1.00 72.50 106 ASP A CA 1
ATOM 839 C C . ASP A 1 106 ? -10.152 0.092 16.563 1.00 72.50 106 ASP A C 1
ATOM 841 O O . ASP A 1 106 ? -9.081 0.239 15.954 1.00 72.50 106 ASP A O 1
ATOM 845 N N . PRO A 1 107 ? -10.277 -0.860 17.509 1.00 72.00 107 PRO A N 1
ATOM 846 C CA . PRO A 1 107 ? -9.169 -1.718 17.916 1.00 72.00 107 PRO A CA 1
ATOM 847 C C . PRO A 1 107 ? -8.654 -2.612 16.781 1.00 72.00 107 PRO A C 1
ATOM 849 O O . PRO A 1 107 ? -7.517 -3.077 16.852 1.00 72.00 107 PRO A O 1
ATOM 852 N N . ARG A 1 108 ? -9.438 -2.845 15.719 1.00 77.94 108 ARG A N 1
ATOM 853 C CA . ARG A 1 108 ? -9.036 -3.652 14.553 1.00 77.94 108 ARG A CA 1
ATOM 854 C C . ARG A 1 108 ? -7.957 -2.967 13.719 1.00 77.94 108 ARG A C 1
ATOM 856 O O . ARG A 1 108 ? -7.172 -3.660 13.078 1.00 77.94 108 ARG A O 1
ATOM 863 N N . ASN A 1 109 ? -7.886 -1.636 13.762 1.00 72.31 109 ASN A N 1
ATOM 864 C CA . ASN A 1 109 ? -6.858 -0.837 13.086 1.00 72.31 109 ASN A CA 1
ATOM 865 C C . ASN A 1 109 ? -5.565 -0.712 13.910 1.00 72.31 109 ASN A C 1
ATOM 867 O O . ASN A 1 109 ? -4.538 -0.237 13.411 1.00 72.31 109 ASN A O 1
ATOM 871 N N . GLN A 1 110 ? -5.600 -1.158 15.165 1.00 73.50 110 GLN A N 1
ATOM 872 C CA . GLN A 1 110 ? -4.467 -1.146 16.077 1.00 73.50 110 GLN A CA 1
ATOM 873 C C . GLN A 1 110 ? -3.728 -2.482 16.043 1.00 73.50 110 GLN A C 1
ATOM 875 O O . GLN A 1 110 ? -4.291 -3.535 15.741 1.00 73.50 110 GLN A O 1
ATOM 880 N N . ASN A 1 111 ? -2.439 -2.442 16.371 1.00 64.94 111 ASN A N 1
ATOM 881 C CA . ASN A 1 111 ? -1.716 -3.654 16.716 1.00 64.94 111 ASN A CA 1
ATOM 882 C C . ASN A 1 111 ? -1.774 -3.834 18.236 1.00 64.94 111 ASN A C 1
ATOM 884 O O . ASN A 1 111 ? -1.059 -3.140 18.960 1.00 64.94 111 ASN A O 1
ATOM 888 N N . ASN A 1 112 ? -2.668 -4.717 18.685 1.00 55.38 112 ASN A N 1
ATOM 889 C CA . ASN A 1 112 ? -2.904 -5.020 20.100 1.00 55.38 112 ASN A CA 1
ATOM 890 C C . ASN A 1 112 ? -2.166 -6.286 20.568 1.00 55.38 112 ASN A C 1
ATOM 892 O O . ASN A 1 112 ? -2.399 -6.755 21.680 1.00 55.38 112 ASN A O 1
ATOM 896 N N . ASP A 1 113 ? -1.299 -6.869 19.735 1.00 54.75 113 ASP A N 1
ATOM 897 C CA . ASP A 1 113 ? -0.497 -8.028 20.123 1.00 54.75 113 ASP A CA 1
ATOM 898 C C . ASP A 1 113 ? 0.662 -7.594 21.026 1.00 54.75 113 ASP A C 1
ATOM 900 O O . ASP A 1 113 ? 1.756 -7.311 20.534 1.00 54.75 113 ASP A O 1
ATOM 904 N N . PHE A 1 114 ? 0.428 -7.513 22.336 1.00 46.78 114 PHE A N 1
ATOM 905 C CA . PHE A 1 114 ? 1.399 -7.076 23.350 1.00 46.78 114 PHE A CA 1
ATOM 906 C C . PHE A 1 114 ? 2.795 -7.727 23.252 1.00 46.78 114 PHE A C 1
ATOM 908 O O . PHE A 1 114 ? 3.756 -7.147 23.755 1.00 46.78 114 PHE A O 1
ATOM 915 N N . PHE A 1 115 ? 2.932 -8.885 22.599 1.00 46.84 115 PHE A N 1
ATOM 916 C CA . PHE A 1 115 ? 4.204 -9.598 22.441 1.00 46.84 115 PHE A CA 1
ATOM 917 C C . PHE A 1 115 ? 4.941 -9.284 21.134 1.00 46.84 115 PHE A C 1
ATOM 919 O O . PHE A 1 115 ? 6.091 -9.688 20.962 1.00 46.84 115 PHE A O 1
ATOM 926 N N . SER A 1 116 ? 4.328 -8.531 20.220 1.00 52.91 116 SER A N 1
ATOM 927 C CA . SER A 1 116 ? 4.994 -8.071 19.003 1.00 52.91 116 SER A CA 1
ATOM 928 C C . SER A 1 116 ? 5.762 -6.765 19.238 1.00 52.91 116 SER A C 1
ATOM 930 O O . SER A 1 116 ? 5.273 -5.828 19.873 1.00 52.91 116 SER A O 1
ATOM 932 N N . VAL A 1 117 ? 6.949 -6.649 18.633 1.00 53.06 117 VAL A N 1
ATOM 933 C CA . VAL A 1 117 ? 7.783 -5.424 18.636 1.00 53.06 117 VAL A CA 1
ATOM 934 C C . VAL A 1 117 ? 7.004 -4.197 18.130 1.00 53.06 117 VAL A C 1
ATOM 936 O O . VAL A 1 117 ? 7.257 -3.061 18.515 1.00 53.06 117 VAL A O 1
ATOM 939 N N . ASN A 1 118 ? 5.986 -4.433 17.299 1.00 51.41 118 ASN A N 1
ATOM 940 C CA . ASN A 1 118 ? 5.109 -3.418 16.728 1.00 51.41 118 ASN A CA 1
ATOM 941 C C . ASN A 1 118 ? 4.047 -2.870 17.703 1.00 51.41 118 ASN A C 1
ATOM 943 O O . ASN A 1 118 ? 3.439 -1.841 17.398 1.00 51.41 118 ASN A O 1
ATOM 947 N N . SER A 1 119 ? 3.775 -3.524 18.833 1.00 54.81 119 SER A N 1
ATOM 948 C CA . SER A 1 119 ? 2.729 -3.080 19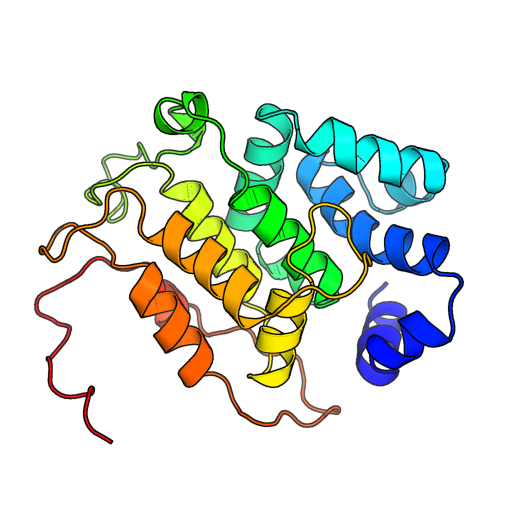.773 1.00 54.81 119 SER A CA 1
ATOM 949 C C . SER A 1 119 ? 3.155 -1.924 20.654 1.00 54.81 119 SER A C 1
ATOM 951 O O . SER A 1 119 ? 2.330 -1.072 20.979 1.00 54.81 119 SER A O 1
ATOM 953 N N . TRP A 1 120 ? 4.454 -1.823 20.915 1.00 52.31 120 TRP A N 1
ATOM 954 C CA . TRP A 1 120 ? 5.079 -0.718 21.638 1.00 52.31 120 TRP A CA 1
ATOM 955 C C . TRP A 1 120 ? 5.044 0.612 20.866 1.00 52.31 120 TRP A C 1
ATOM 957 O O . TRP A 1 120 ? 5.341 1.658 21.434 1.00 52.31 120 TRP A O 1
ATOM 967 N N . LYS A 1 121 ? 4.692 0.593 19.569 1.00 63.31 121 LYS A N 1
ATOM 968 C CA . LYS A 1 121 ? 4.611 1.806 18.741 1.00 63.31 121 LYS A CA 1
ATOM 969 C C . LYS A 1 121 ? 3.508 2.707 19.254 1.00 63.31 121 LYS A C 1
ATOM 971 O O . LYS A 1 121 ? 2.399 2.237 19.479 1.00 63.31 121 LYS A O 1
ATOM 976 N N . LEU A 1 122 ? 3.773 3.994 19.400 1.00 63.12 122 LEU A N 1
ATOM 977 C CA . LEU A 1 122 ? 2.736 4.960 19.752 1.00 63.12 122 LEU A CA 1
ATOM 978 C C . LEU A 1 122 ? 2.052 5.493 18.486 1.00 63.12 122 LEU A C 1
ATOM 980 O O . LEU A 1 122 ? 2.682 5.634 17.439 1.00 63.12 122 LEU A O 1
ATOM 984 N N . GLY A 1 123 ? 0.748 5.757 18.586 1.00 66.31 123 GLY A N 1
ATOM 985 C CA . GLY A 1 123 ? -0.063 6.330 17.507 1.00 66.31 123 GLY A CA 1
ATOM 986 C C . GLY A 1 123 ? -1.163 5.393 16.979 1.00 66.31 123 GLY A C 1
ATOM 987 O O . GLY A 1 123 ? -1.039 4.168 17.087 1.00 66.31 123 GLY A O 1
ATOM 988 N N . PRO A 1 124 ? -2.259 5.956 16.436 1.00 74.38 124 PRO A N 1
ATOM 989 C CA . PRO A 1 124 ? -3.395 5.188 15.939 1.00 74.38 124 PRO A CA 1
ATOM 990 C C . PRO A 1 124 ? -3.131 4.594 14.542 1.00 74.38 124 PRO A C 1
ATOM 992 O O . PRO A 1 124 ? -2.143 4.923 13.880 1.00 74.38 124 PRO A O 1
ATOM 995 N N . LEU A 1 125 ? -4.043 3.733 14.074 1.00 80.19 125 LEU A N 1
ATOM 996 C CA . LEU A 1 125 ? -4.086 3.209 12.696 1.00 80.19 125 LEU A CA 1
ATOM 997 C C . LEU A 1 125 ? -2.845 2.407 12.261 1.00 80.19 125 LEU A C 1
ATOM 999 O O . LEU A 1 125 ? -2.562 2.281 11.068 1.00 80.19 125 LEU A O 1
ATOM 1003 N N . LYS A 1 126 ? -2.102 1.830 13.214 1.00 82.38 126 LYS A N 1
ATOM 1004 C CA . LYS A 1 126 ? -0.822 1.138 12.971 1.00 82.38 126 LYS A CA 1
ATOM 1005 C C . LYS A 1 126 ? -0.899 0.114 11.836 1.00 82.38 126 LYS A C 1
ATOM 1007 O O . LYS A 1 126 ? -0.015 0.079 10.985 1.00 82.38 126 LYS A O 1
ATOM 1012 N N . ARG A 1 127 ? -1.958 -0.701 11.810 1.00 85.31 127 ARG A N 1
ATOM 1013 C CA . ARG A 1 127 ? -2.124 -1.769 10.812 1.00 85.31 127 ARG A CA 1
ATOM 1014 C C . ARG A 1 127 ? -2.411 -1.221 9.418 1.00 85.31 127 ARG A C 1
ATOM 1016 O O . ARG A 1 127 ? -1.904 -1.772 8.447 1.00 85.31 127 ARG A O 1
ATOM 1023 N N . ARG A 1 128 ? -3.140 -0.106 9.305 1.00 86.69 128 ARG A N 1
ATOM 1024 C CA . ARG A 1 128 ? -3.359 0.561 8.013 1.00 86.69 128 ARG A CA 1
ATOM 1025 C C . ARG A 1 128 ? -2.083 1.181 7.480 1.00 86.69 128 ARG A C 1
ATOM 1027 O O . ARG A 1 128 ? -1.761 0.978 6.317 1.00 86.69 128 ARG A O 1
ATOM 1034 N N . LYS A 1 129 ? -1.315 1.858 8.338 1.00 88.88 129 LYS A N 1
ATOM 1035 C CA . LYS A 1 129 ? -0.001 2.397 7.957 1.00 88.88 129 LYS A CA 1
ATOM 1036 C C . LYS A 1 129 ? 0.914 1.282 7.447 1.00 88.88 129 LYS A C 1
ATOM 1038 O O . LYS A 1 129 ? 1.500 1.411 6.382 1.00 88.88 129 LYS A O 1
ATOM 1043 N N . GLN A 1 130 ? 0.951 0.138 8.132 1.00 89.44 130 GLN A N 1
ATOM 1044 C CA . GLN A 1 130 ? 1.669 -1.050 7.653 1.00 89.44 130 GLN A CA 1
ATOM 1045 C C . GLN A 1 130 ? 1.133 -1.570 6.312 1.00 89.44 130 GLN A C 1
ATOM 1047 O O . GLN A 1 130 ? 1.922 -1.912 5.434 1.00 89.44 130 GLN A O 1
ATOM 1052 N N . ALA A 1 131 ? -0.190 -1.610 6.131 1.00 89.94 131 ALA A N 1
ATOM 1053 C CA . ALA A 1 131 ? -0.810 -2.045 4.884 1.00 89.94 131 ALA A CA 1
ATOM 1054 C C . ALA A 1 131 ? -0.462 -1.121 3.703 1.00 89.94 131 ALA A C 1
ATOM 1056 O O . ALA A 1 131 ? -0.261 -1.625 2.601 1.00 89.94 131 ALA A O 1
ATOM 1057 N N . VAL A 1 132 ? -0.305 0.191 3.929 1.00 93.44 132 VAL A N 1
ATOM 1058 C CA . VAL A 1 132 ? 0.188 1.134 2.908 1.00 93.44 132 VAL A CA 1
ATOM 1059 C C . VAL A 1 132 ? 1.582 0.720 2.430 1.00 93.44 132 VAL A C 1
ATOM 1061 O O . VAL A 1 132 ? 1.780 0.529 1.236 1.00 93.44 132 VAL A O 1
ATOM 1064 N N . PHE A 1 133 ? 2.531 0.478 3.338 1.00 93.00 133 PHE A N 1
ATOM 1065 C CA . PHE A 1 133 ? 3.874 0.009 2.960 1.00 93.00 133 PHE A CA 1
ATOM 1066 C C . PHE A 1 133 ? 3.853 -1.360 2.265 1.00 93.00 133 PHE A C 1
ATOM 1068 O O . PHE A 1 133 ? 4.559 -1.569 1.279 1.00 93.00 133 PHE A O 1
ATOM 1075 N N . MET A 1 134 ? 2.998 -2.279 2.718 1.00 92.69 134 MET A N 1
ATOM 1076 C CA . MET A 1 134 ? 2.811 -3.575 2.059 1.00 92.69 134 MET A CA 1
ATOM 1077 C C . MET A 1 134 ? 2.242 -3.440 0.642 1.00 92.69 134 MET A C 1
ATOM 1079 O O . MET A 1 134 ? 2.643 -4.198 -0.242 1.00 92.69 134 MET A O 1
ATOM 1083 N N . ALA A 1 135 ? 1.376 -2.455 0.388 1.00 92.00 135 ALA A N 1
ATOM 1084 C CA . ALA A 1 135 ? 0.886 -2.153 -0.955 1.00 92.00 135 ALA A CA 1
ATOM 1085 C C . ALA A 1 135 ? 1.994 -1.637 -1.890 1.00 92.00 135 ALA A C 1
ATOM 1087 O O . ALA A 1 135 ? 1.963 -1.898 -3.094 1.00 92.00 135 ALA A O 1
ATOM 1088 N N . LEU A 1 136 ? 3.015 -0.979 -1.332 1.00 94.56 136 LEU A N 1
ATOM 1089 C CA . LEU A 1 136 ? 4.191 -0.488 -2.058 1.00 94.56 136 LEU A CA 1
ATOM 1090 C C . LEU A 1 136 ? 5.275 -1.565 -2.263 1.00 94.56 136 LEU A C 1
ATOM 1092 O O . LEU A 1 136 ? 6.199 -1.346 -3.044 1.00 94.56 136 LEU A O 1
ATOM 1096 N N . LYS A 1 137 ? 5.173 -2.744 -1.624 1.00 93.75 137 LYS A N 1
ATOM 1097 C CA . LYS A 1 137 ? 6.210 -3.802 -1.641 1.00 93.75 137 LYS A CA 1
ATOM 1098 C C . LYS A 1 137 ? 6.672 -4.200 -3.044 1.00 93.75 137 LYS A C 1
ATOM 1100 O O . LYS A 1 137 ? 7.828 -4.563 -3.230 1.00 93.75 137 LYS A O 1
ATOM 1105 N N . TRP A 1 138 ? 5.773 -4.152 -4.020 1.00 91.19 138 TRP A N 1
ATOM 1106 C CA . TRP A 1 138 ? 6.031 -4.568 -5.399 1.00 91.19 138 TRP A CA 1
ATOM 1107 C C . TRP A 1 138 ? 6.208 -3.400 -6.375 1.00 91.19 138 TRP A C 1
ATOM 1109 O O . TRP A 1 138 ? 6.072 -3.584 -7.587 1.00 91.19 138 TRP A O 1
ATOM 1119 N N . ILE A 1 139 ? 6.495 -2.195 -5.885 1.00 90.06 139 ILE A N 1
ATOM 1120 C CA . ILE A 1 139 ? 6.895 -1.082 -6.750 1.00 90.06 139 ILE A CA 1
ATOM 1121 C C . ILE A 1 139 ? 8.283 -1.347 -7.316 1.00 90.06 139 ILE A C 1
ATOM 1123 O O . ILE A 1 139 ? 9.189 -1.748 -6.592 1.00 90.06 139 ILE A O 1
ATOM 1127 N N . GLN A 1 140 ? 8.427 -1.149 -8.624 1.00 87.75 140 GLN A N 1
ATOM 1128 C CA . GLN A 1 140 ? 9.669 -1.468 -9.324 1.00 87.75 140 GLN A CA 1
ATOM 1129 C C . GLN A 1 140 ? 10.607 -0.269 -9.452 1.00 87.75 140 GLN A C 1
ATOM 1131 O O . GLN A 1 140 ? 11.812 -0.463 -9.411 1.00 87.75 140 GLN A O 1
ATOM 1136 N N . SER A 1 141 ? 10.092 0.953 -9.599 1.00 89.06 141 SER A N 1
ATOM 1137 C CA . SER A 1 141 ? 10.912 2.140 -9.874 1.00 89.06 141 SER A CA 1
ATOM 1138 C C . SER A 1 141 ? 10.299 3.422 -9.319 1.00 89.06 141 SER A C 1
ATOM 1140 O O . SER A 1 141 ? 9.125 3.455 -8.946 1.00 89.06 141 SER A O 1
ATOM 1142 N N . GLN A 1 142 ? 11.073 4.509 -9.326 1.00 90.81 142 GLN A N 1
ATOM 1143 C CA . GLN A 1 142 ? 10.563 5.846 -8.996 1.00 90.81 142 GLN A CA 1
ATOM 1144 C C . GLN A 1 142 ? 9.425 6.273 -9.935 1.00 90.81 142 GLN A C 1
ATOM 1146 O O . GLN A 1 142 ? 8.447 6.871 -9.498 1.00 90.81 142 GLN A O 1
ATOM 1151 N N . ALA A 1 143 ? 9.503 5.924 -11.223 1.00 87.00 143 ALA A N 1
ATOM 1152 C CA . ALA A 1 143 ? 8.426 6.197 -12.173 1.00 87.00 143 ALA A CA 1
ATOM 1153 C C . ALA A 1 143 ? 7.144 5.411 -11.836 1.00 87.00 143 ALA A C 1
ATOM 1155 O O . ALA A 1 143 ? 6.055 5.980 -11.877 1.00 87.00 143 ALA A O 1
ATOM 1156 N N . ASP A 1 144 ? 7.273 4.136 -11.454 1.00 86.31 144 ASP A N 1
ATOM 1157 C CA . ASP A 1 144 ? 6.152 3.303 -10.991 1.00 86.31 144 ASP A CA 1
ATOM 1158 C C . ASP A 1 144 ? 5.517 3.901 -9.723 1.00 86.31 144 ASP A C 1
ATOM 1160 O O . ASP A 1 144 ? 4.308 4.115 -9.676 1.00 86.31 144 ASP A O 1
ATOM 1164 N N . TYR A 1 145 ? 6.331 4.302 -8.741 1.00 92.06 145 TYR A N 1
ATOM 1165 C CA . TYR A 1 145 ? 5.863 5.009 -7.544 1.00 92.06 145 TYR A CA 1
ATOM 1166 C C . TYR A 1 145 ? 5.116 6.307 -7.873 1.00 92.06 145 TYR A C 1
ATOM 1168 O O . TYR A 1 145 ? 4.018 6.543 -7.369 1.00 92.06 145 TYR A O 1
ATOM 1176 N N . ASN A 1 146 ? 5.681 7.144 -8.744 1.00 91.00 146 ASN A N 1
ATOM 1177 C CA . ASN A 1 146 ? 5.054 8.402 -9.136 1.00 91.00 146 ASN A CA 1
ATOM 1178 C C . ASN A 1 146 ? 3.709 8.160 -9.832 1.00 91.00 146 ASN A C 1
ATOM 1180 O O . ASN A 1 146 ? 2.753 8.880 -9.556 1.00 91.00 146 ASN A O 1
ATOM 1184 N N . ASN A 1 147 ? 3.607 7.125 -10.671 1.00 87.94 147 ASN A N 1
ATOM 1185 C CA . ASN A 1 147 ? 2.339 6.726 -11.279 1.00 87.94 147 ASN A CA 1
ATOM 1186 C C . ASN A 1 147 ? 1.328 6.269 -10.215 1.00 87.94 147 ASN A C 1
ATOM 1188 O O . ASN A 1 147 ? 0.182 6.709 -10.250 1.00 87.94 147 ASN A O 1
ATOM 1192 N N . VAL A 1 148 ? 1.740 5.459 -9.232 1.00 90.31 148 VAL A N 1
ATOM 1193 C CA . VAL A 1 148 ? 0.875 5.064 -8.103 1.00 90.31 148 VAL A CA 1
ATOM 1194 C C . VAL A 1 148 ? 0.324 6.298 -7.383 1.00 90.31 148 VAL A C 1
ATOM 1196 O O . VAL A 1 148 ? -0.883 6.388 -7.170 1.00 90.31 148 VAL A O 1
ATOM 1199 N N . MET A 1 149 ? 1.177 7.277 -7.068 1.00 93.19 149 MET A N 1
ATOM 1200 C CA . MET A 1 149 ? 0.755 8.512 -6.394 1.00 93.19 149 MET A CA 1
ATOM 1201 C C . MET A 1 149 ? -0.149 9.384 -7.274 1.00 93.19 149 MET A C 1
ATOM 1203 O O . MET A 1 149 ? -1.095 9.985 -6.773 1.00 93.19 149 MET A O 1
ATOM 1207 N N . GLN A 1 150 ? 0.066 9.422 -8.591 1.00 88.81 150 GLN A N 1
ATOM 1208 C CA . GLN A 1 150 ? -0.855 10.088 -9.525 1.00 88.81 150 GLN A CA 1
ATOM 1209 C C . GLN A 1 150 ? -2.240 9.429 -9.561 1.00 88.81 150 GLN A C 1
ATOM 1211 O O . GLN A 1 150 ? -3.225 10.118 -9.816 1.00 88.81 150 GLN A O 1
ATOM 1216 N N . HIS A 1 151 ? -2.332 8.129 -9.279 1.00 86.31 151 HIS A N 1
ATOM 1217 C CA . HIS A 1 151 ? -3.581 7.363 -9.263 1.00 86.31 151 HIS A CA 1
ATOM 1218 C C . HIS A 1 151 ? -4.081 7.042 -7.849 1.00 86.31 151 HIS A C 1
ATOM 1220 O O . HIS A 1 151 ? -4.731 6.022 -7.625 1.00 86.31 151 HIS A O 1
ATOM 1226 N N . LEU A 1 152 ? -3.797 7.920 -6.886 1.00 85.81 152 LEU A N 1
ATOM 1227 C CA . LEU A 1 152 ? -4.376 7.860 -5.547 1.00 85.81 152 LEU A CA 1
ATOM 1228 C C . LEU A 1 152 ? -5.859 8.283 -5.585 1.00 85.81 152 LEU A C 1
ATOM 1230 O O . LEU A 1 152 ? -6.229 9.360 -5.126 1.00 85.81 152 LEU A O 1
ATOM 1234 N N . THR A 1 153 ? -6.702 7.449 -6.190 1.00 79.12 153 THR A N 1
ATOM 1235 C CA . THR A 1 153 ? -8.138 7.681 -6.391 1.00 79.12 153 THR A CA 1
ATOM 1236 C C . THR A 1 153 ? -8.939 6.523 -5.809 1.00 79.12 153 THR A C 1
ATOM 1238 O O . THR A 1 153 ? -8.550 5.371 -5.967 1.00 79.12 153 THR A O 1
ATOM 1241 N N . LEU A 1 154 ? -10.072 6.789 -5.150 1.00 68.31 154 LEU A N 1
ATOM 1242 C CA . LEU A 1 154 ? -10.906 5.720 -4.570 1.00 68.31 154 LEU A CA 1
ATOM 1243 C C . LEU A 1 154 ? -11.447 4.755 -5.635 1.00 68.31 154 LEU A C 1
ATOM 1245 O O . LEU A 1 154 ? -11.622 3.566 -5.367 1.00 68.31 154 LEU A O 1
ATOM 1249 N N . SER A 1 155 ? -11.660 5.250 -6.856 1.00 63.00 155 SER A N 1
ATOM 1250 C CA . SER A 1 155 ? -12.049 4.432 -7.998 1.00 63.00 155 SER A CA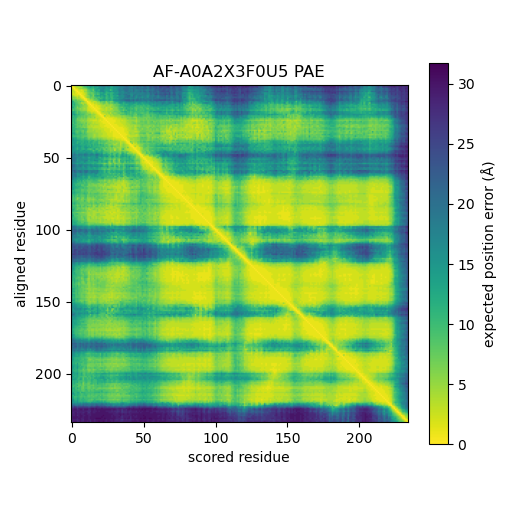 1
ATOM 1251 C C . SER A 1 155 ? -10.827 4.177 -8.903 1.00 63.00 155 SER A C 1
ATOM 1253 O O . SER A 1 155 ? -10.203 5.128 -9.394 1.00 63.00 155 SER A O 1
ATOM 1255 N N . PRO A 1 156 ? -10.419 2.910 -9.118 1.00 58.00 156 PRO A N 1
ATOM 1256 C CA . PRO A 1 156 ? -9.261 2.572 -9.948 1.00 58.00 156 PRO A CA 1
ATOM 1257 C C . PRO A 1 156 ? -9.461 2.992 -11.406 1.00 58.00 156 PRO A C 1
ATOM 1259 O O . PRO A 1 156 ? -10.508 2.716 -11.986 1.00 58.00 156 PRO A O 1
ATOM 1262 N N . GLY A 1 157 ? -8.443 3.596 -12.028 1.00 58.00 157 GLY A N 1
ATOM 1263 C CA . GLY A 1 157 ? -8.515 4.072 -13.420 1.00 58.00 157 GLY A CA 1
ATOM 1264 C C . GLY A 1 157 ? -9.328 5.365 -13.594 1.00 58.00 157 GLY A C 1
ATOM 1265 O O . GLY A 1 157 ? -9.796 5.682 -14.694 1.00 58.00 157 GLY A O 1
ATOM 1266 N N . GLU A 1 158 ? -9.544 6.111 -12.510 1.00 71.50 158 GLU A N 1
ATOM 1267 C CA . GLU A 1 158 ? -9.943 7.513 -12.584 1.00 71.50 158 GLU A CA 1
ATOM 1268 C C . GLU A 1 158 ? -8.822 8.403 -13.124 1.00 71.50 158 GLU A C 1
ATOM 1270 O O . GLU A 1 158 ? -7.654 8.015 -13.219 1.00 71.50 158 GLU A O 1
ATOM 1275 N N . LYS A 1 159 ? -9.207 9.623 -13.513 1.00 71.88 159 LYS A N 1
ATOM 1276 C CA . LYS A 1 159 ? -8.279 10.601 -14.073 1.00 71.88 159 LYS A CA 1
ATOM 1277 C C . LYS A 1 159 ? -7.149 10.869 -13.077 1.00 71.88 159 LYS A C 1
ATOM 1279 O O . LYS A 1 159 ? -7.413 11.163 -11.915 1.00 71.88 159 LYS A O 1
ATOM 1284 N N . LYS A 1 160 ? -5.912 10.838 -13.581 1.00 79.12 160 LYS A N 1
ATOM 1285 C CA . LYS A 1 160 ? -4.695 11.176 -12.831 1.00 79.12 160 LYS A CA 1
ATOM 1286 C C . LYS A 1 160 ? -4.873 12.472 -12.033 1.00 79.12 160 LYS A C 1
ATOM 1288 O O . LYS A 1 160 ? -5.275 13.498 -12.592 1.00 79.12 160 LYS A O 1
ATOM 1293 N N . GLY A 1 161 ? -4.554 12.404 -10.745 1.00 79.56 161 GLY A N 1
ATOM 1294 C CA . GLY A 1 161 ? -4.464 13.537 -9.833 1.00 79.56 161 GLY A CA 1
ATOM 1295 C C . GLY A 1 161 ? -3.080 14.190 -9.847 1.00 79.56 161 GLY A C 1
ATOM 1296 O O . GLY A 1 161 ? -2.195 13.826 -10.625 1.00 79.56 161 GLY A O 1
ATOM 1297 N N . ASN A 1 162 ? -2.888 15.178 -8.972 1.00 87.62 162 ASN A N 1
ATOM 1298 C CA . ASN A 1 162 ? -1.577 15.783 -8.768 1.00 87.62 162 ASN A CA 1
ATOM 1299 C C . ASN A 1 162 ? -0.746 14.908 -7.818 1.00 87.62 162 ASN A C 1
ATOM 1301 O O . ASN A 1 162 ? -1.147 14.652 -6.685 1.00 87.62 162 ASN A O 1
ATOM 1305 N N . LYS A 1 163 ? 0.427 14.483 -8.292 1.00 88.56 163 LYS A N 1
ATOM 1306 C CA . LYS A 1 163 ? 1.325 13.582 -7.569 1.00 88.56 163 LYS A CA 1
ATOM 1307 C C . LYS A 1 163 ? 1.761 14.154 -6.220 1.00 88.56 163 LYS A C 1
ATOM 1309 O O . LYS A 1 163 ? 1.741 13.437 -5.228 1.00 88.56 163 LYS A O 1
ATOM 1314 N N . GLU A 1 164 ? 2.147 15.425 -6.180 1.00 88.31 164 GLU A N 1
ATOM 1315 C CA . GLU A 1 164 ? 2.687 16.073 -4.983 1.00 88.31 164 GLU A CA 1
ATOM 1316 C C . GLU A 1 164 ? 1.624 16.243 -3.889 1.00 88.31 164 GLU A C 1
ATOM 1318 O O . GLU A 1 164 ? 1.911 16.035 -2.712 1.00 88.31 164 GLU A O 1
ATOM 1323 N N . LEU A 1 165 ? 0.392 16.594 -4.268 1.00 87.81 165 LEU A N 1
ATOM 1324 C CA . LEU A 1 165 ? -0.745 16.694 -3.352 1.00 87.81 165 LEU A CA 1
ATOM 1325 C C . LEU A 1 165 ? -1.125 15.317 -2.803 1.00 87.81 165 LEU A C 1
ATOM 1327 O O . LEU A 1 165 ? -1.226 15.155 -1.591 1.00 87.81 165 LEU A O 1
ATOM 1331 N N . ASN A 1 166 ? -1.239 14.320 -3.678 1.00 90.94 166 ASN A N 1
ATOM 1332 C CA . ASN A 1 166 ? -1.594 12.958 -3.291 1.00 90.94 166 ASN A CA 1
ATOM 1333 C C . ASN A 1 166 ? -0.536 12.332 -2.369 1.00 90.94 166 ASN A C 1
ATOM 1335 O O . ASN A 1 166 ? -0.860 11.768 -1.327 1.00 90.94 166 ASN A O 1
ATOM 1339 N N . GLU A 1 167 ? 0.746 12.473 -2.709 1.00 91.50 167 GLU A N 1
ATOM 1340 C CA . GLU A 1 167 ? 1.846 12.014 -1.858 1.00 91.50 167 GLU A CA 1
ATOM 1341 C C . GLU A 1 167 ? 1.822 12.716 -0.493 1.00 91.50 167 GLU A C 1
ATOM 1343 O O . GLU A 1 167 ? 1.998 12.068 0.540 1.00 91.50 167 GLU A O 1
ATOM 1348 N N . LYS A 1 168 ? 1.524 14.020 -0.462 1.00 90.06 168 LYS A N 1
ATOM 1349 C CA . LYS A 1 168 ? 1.358 14.766 0.789 1.00 90.06 168 LYS A CA 1
ATOM 1350 C C . LYS A 1 168 ? 0.201 14.229 1.633 1.00 90.06 168 LYS A C 1
ATOM 1352 O O . LYS A 1 168 ? 0.349 14.162 2.850 1.00 90.06 168 LYS A O 1
ATOM 1357 N N . ASP A 1 169 ? -0.909 13.818 1.03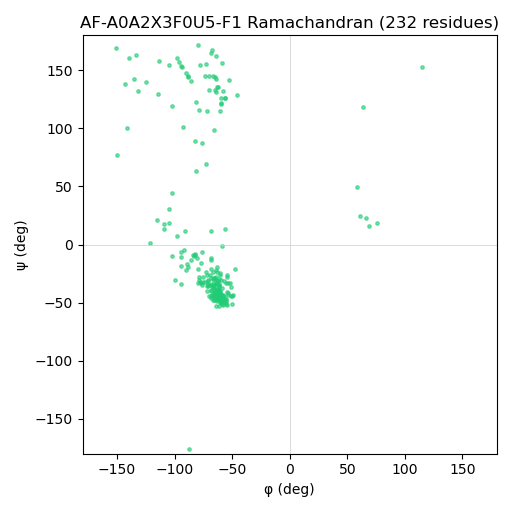0 1.00 89.75 169 ASP A N 1
ATOM 1358 C CA . ASP A 1 169 ? -2.036 13.223 1.759 1.00 89.75 169 ASP A CA 1
ATOM 1359 C C . ASP A 1 169 ? -1.662 11.877 2.389 1.00 89.75 169 ASP A C 1
ATOM 1361 O O . ASP A 1 169 ? -1.958 11.644 3.566 1.00 89.75 169 ASP A O 1
ATOM 1365 N N . VAL A 1 170 ? -0.912 11.035 1.668 1.00 91.44 170 VAL A N 1
ATOM 1366 C CA . VAL A 1 170 ? -0.360 9.789 2.226 1.00 91.44 170 VAL A CA 1
ATOM 1367 C C . VAL A 1 170 ? 0.594 10.099 3.381 1.00 91.44 170 VAL A C 1
ATOM 1369 O O . VAL A 1 170 ? 0.467 9.506 4.452 1.00 91.44 170 VAL A O 1
ATOM 1372 N N . ILE A 1 171 ? 1.519 11.052 3.213 1.00 90.12 171 ILE A N 1
ATOM 1373 C CA . ILE A 1 171 ? 2.459 11.466 4.270 1.00 90.12 171 ILE A CA 1
ATOM 1374 C C . ILE A 1 171 ? 1.704 11.985 5.497 1.00 90.12 171 ILE A C 1
ATOM 1376 O O . ILE A 1 171 ? 2.025 11.594 6.619 1.00 90.12 171 ILE A O 1
ATOM 1380 N N . ASN A 1 172 ? 0.685 12.825 5.305 1.00 89.00 172 ASN A N 1
ATOM 1381 C CA . ASN A 1 172 ? -0.130 13.364 6.391 1.00 89.00 172 ASN A CA 1
ATOM 1382 C C . ASN A 1 172 ? -0.817 12.242 7.170 1.00 89.00 172 ASN A C 1
ATOM 1384 O O . ASN A 1 172 ? -0.752 12.232 8.397 1.00 89.00 172 ASN A O 1
ATOM 1388 N N . PHE A 1 173 ? -1.427 11.278 6.472 1.00 89.25 173 PHE A N 1
ATOM 1389 C CA . PHE A 1 173 ? -2.040 10.102 7.089 1.00 89.25 173 PHE A CA 1
ATOM 1390 C C . PHE A 1 173 ? -1.021 9.265 7.875 1.00 89.25 173 PHE A C 1
ATOM 1392 O O . PHE A 1 173 ? -1.242 8.898 9.034 1.00 89.25 173 PHE A O 1
ATOM 1399 N N . LEU A 1 174 ? 0.129 8.985 7.264 1.00 88.44 174 LEU A N 1
ATOM 1400 C CA . LEU A 1 174 ? 1.213 8.231 7.886 1.00 88.44 174 LEU A CA 1
ATOM 1401 C C . LEU A 1 174 ? 1.763 8.943 9.133 1.00 88.44 174 LEU A C 1
ATOM 1403 O O . LEU A 1 174 ? 2.060 8.274 10.125 1.00 88.44 174 LEU A O 1
ATOM 1407 N N . GLY A 1 175 ? 1.785 10.275 9.131 1.00 85.38 175 GLY A N 1
ATOM 1408 C CA . GLY A 1 175 ? 2.208 11.125 10.246 1.00 85.38 175 GLY A CA 1
ATOM 1409 C C . GLY A 1 175 ? 1.201 11.264 11.395 1.00 85.38 175 GLY A C 1
ATOM 1410 O O . GLY A 1 175 ? 1.535 11.844 12.429 1.00 85.38 175 GLY A O 1
ATOM 1411 N N . ILE A 1 176 ? -0.024 10.734 11.276 1.00 83.50 176 ILE A N 1
ATOM 1412 C CA . ILE A 1 176 ? -1.049 10.890 12.323 1.00 83.50 176 ILE A CA 1
ATOM 1413 C C . ILE A 1 176 ? -0.575 10.293 13.645 1.00 83.50 176 ILE A C 1
ATOM 1415 O O . ILE A 1 176 ? -0.312 9.093 13.746 1.00 83.50 176 ILE A O 1
ATOM 1419 N N . GLY A 1 177 ? -0.520 11.126 14.682 1.00 76.31 177 GLY A N 1
ATOM 1420 C CA . GLY A 1 177 ? -0.091 10.710 16.013 1.00 76.31 177 GLY A CA 1
ATOM 1421 C C . GLY A 1 177 ? 1.394 10.358 16.107 1.00 76.31 177 GLY A C 1
ATOM 1422 O O . GLY A 1 177 ? 1.770 9.713 17.078 1.00 76.31 177 GLY A O 1
ATOM 1423 N N . GLU A 1 178 ? 2.227 10.745 15.133 1.00 80.31 178 GLU A N 1
ATOM 1424 C CA . GLU A 1 178 ? 3.681 10.591 15.210 1.00 80.31 178 GLU A CA 1
ATOM 1425 C C . GLU A 1 178 ? 4.349 11.801 15.879 1.00 80.31 178 GLU A C 1
ATOM 1427 O O . GLU A 1 178 ? 3.935 12.946 15.700 1.00 80.31 178 GLU A O 1
ATOM 1432 N N . GLN A 1 179 ? 5.407 11.549 16.651 1.00 71.38 179 GLN A N 1
ATOM 1433 C CA . GLN A 1 179 ? 6.296 12.576 17.197 1.00 71.38 179 GLN A CA 1
ATOM 1434 C C . GLN A 1 179 ? 7.755 12.160 16.980 1.00 71.38 179 GLN A C 1
ATOM 1436 O O . GLN A 1 179 ? 8.053 10.993 16.743 1.00 71.38 179 GLN A O 1
ATOM 1441 N N . LYS A 1 180 ? 8.693 13.101 17.097 1.00 67.50 180 LYS A N 1
ATOM 1442 C CA . LYS A 1 180 ? 10.132 12.824 16.955 1.00 67.50 180 LYS A CA 1
ATOM 1443 C C . LYS A 1 180 ? 10.733 12.259 18.254 1.00 67.50 180 LYS A C 1
ATOM 1445 O O . LYS A 1 180 ? 11.553 12.917 18.883 1.00 67.50 180 LYS A O 1
ATOM 1450 N N . LEU A 1 181 ? 10.280 11.078 18.687 1.00 66.56 181 LEU A N 1
ATOM 1451 C CA . LEU A 1 181 ? 10.762 10.368 19.888 1.00 66.56 181 LEU A CA 1
ATOM 1452 C C . LEU A 1 181 ? 10.890 8.848 19.651 1.00 66.56 181 LEU A C 1
ATOM 1454 O O . LEU A 1 181 ? 10.232 8.295 18.774 1.00 66.56 181 LEU A O 1
ATOM 1458 N N . PHE A 1 182 ? 11.672 8.164 20.494 1.00 57.78 182 PHE A N 1
ATOM 1459 C CA . PHE A 1 182 ? 12.131 6.768 20.339 1.00 57.78 182 PHE A CA 1
ATOM 1460 C C . PHE A 1 182 ? 11.063 5.646 20.451 1.00 57.78 182 PHE A C 1
ATOM 1462 O O . PHE A 1 182 ? 11.389 4.467 20.503 1.00 57.78 182 PHE A O 1
ATOM 1469 N N . PHE A 1 183 ? 9.769 5.980 20.437 1.00 61.38 183 PHE A N 1
ATOM 1470 C CA . PHE A 1 183 ? 8.657 5.011 20.332 1.00 61.38 183 PHE A CA 1
ATOM 1471 C C . PHE A 1 183 ? 7.750 5.252 19.115 1.00 61.38 183 PHE A C 1
ATOM 1473 O O . PHE A 1 183 ? 6.758 4.544 18.907 1.00 61.38 183 PHE A O 1
ATOM 1480 N N . TYR A 1 184 ? 8.071 6.258 18.303 1.00 67.88 184 TYR A N 1
ATOM 1481 C CA . TYR A 1 184 ? 7.359 6.577 17.070 1.00 67.88 184 TYR A CA 1
ATOM 1482 C C . TYR A 1 184 ? 8.097 5.991 15.868 1.00 67.88 184 TYR A C 1
ATOM 1484 O O . TYR A 1 184 ? 9.259 5.611 15.962 1.00 67.88 184 TYR A O 1
ATOM 1492 N N . THR A 1 185 ? 7.402 5.840 14.742 1.00 70.00 185 THR A N 1
ATOM 1493 C CA . THR A 1 185 ? 7.941 5.174 13.542 1.00 70.00 185 THR A CA 1
ATOM 1494 C C . THR A 1 185 ? 8.441 6.168 12.494 1.00 70.00 185 THR A C 1
ATOM 1496 O O . THR A 1 185 ? 9.399 5.868 11.790 1.00 70.00 185 THR A O 1
ATOM 1499 N N . ASN A 1 186 ? 7.840 7.356 12.428 1.00 81.62 186 ASN A N 1
ATOM 1500 C CA . ASN A 1 186 ? 8.085 8.358 11.393 1.00 81.62 186 ASN A CA 1
ATOM 1501 C C . ASN A 1 186 ? 7.800 7.818 9.984 1.00 81.62 186 ASN A C 1
ATOM 1503 O O . ASN A 1 186 ? 8.620 7.906 9.068 1.00 81.62 186 ASN A O 1
ATOM 1507 N N . TYR A 1 187 ? 6.629 7.200 9.823 1.00 82.19 187 TYR A N 1
ATOM 1508 C CA . TYR A 1 187 ? 6.182 6.616 8.563 1.00 82.19 187 TYR A CA 1
ATOM 1509 C C . TYR A 1 187 ? 6.199 7.632 7.412 1.00 82.19 187 TYR A C 1
ATOM 1511 O O . TYR A 1 187 ? 6.491 7.251 6.281 1.00 82.19 187 TYR A O 1
ATOM 1519 N N . GLY A 1 188 ? 5.928 8.913 7.688 1.00 83.12 188 GLY A N 1
ATOM 1520 C CA . GLY A 1 188 ? 6.008 9.976 6.681 1.00 83.12 188 GLY A CA 1
ATOM 1521 C C . GLY A 1 188 ? 7.416 10.136 6.093 1.00 83.12 188 GLY A C 1
ATOM 1522 O O . GLY A 1 188 ? 7.581 10.115 4.876 1.00 83.12 188 GLY A O 1
ATOM 1523 N N . GLU A 1 189 ? 8.449 10.225 6.938 1.00 84.69 189 GLU A N 1
ATOM 1524 C CA . GLU A 1 189 ? 9.846 10.293 6.478 1.00 84.69 189 GLU A CA 1
ATOM 1525 C C . GLU A 1 189 ? 10.290 8.986 5.801 1.00 84.69 189 GLU A C 1
ATOM 1527 O O . GLU A 1 189 ? 11.006 9.008 4.796 1.00 84.69 189 GLU A O 1
ATOM 1532 N N . LYS A 1 190 ? 9.815 7.838 6.298 1.00 88.06 190 LYS A N 1
ATOM 1533 C CA . LYS A 1 190 ? 10.134 6.518 5.734 1.00 88.06 190 LYS A CA 1
ATOM 1534 C C . LYS A 1 190 ? 9.520 6.287 4.355 1.00 88.06 190 LYS A C 1
ATOM 1536 O O . LYS A 1 190 ? 10.125 5.583 3.551 1.00 88.06 190 LYS A O 1
ATOM 1541 N N . LEU A 1 191 ? 8.380 6.906 4.045 1.00 90.81 191 LEU A N 1
ATOM 1542 C CA . LEU A 1 191 ? 7.811 6.883 2.696 1.00 90.81 191 LEU A CA 1
ATOM 1543 C C . LEU A 1 191 ? 8.718 7.618 1.696 1.00 90.81 191 LEU A C 1
ATOM 1545 O O . LEU A 1 191 ? 9.019 7.083 0.630 1.00 90.81 191 LEU A O 1
ATOM 1549 N N . THR A 1 192 ? 9.223 8.796 2.070 1.00 88.69 192 THR A N 1
ATOM 1550 C CA . THR A 1 192 ? 10.186 9.550 1.251 1.00 88.69 192 THR A CA 1
ATOM 1551 C C . THR A 1 192 ? 11.481 8.763 1.046 1.00 88.69 192 THR A C 1
ATOM 1553 O O . THR A 1 192 ? 12.002 8.698 -0.068 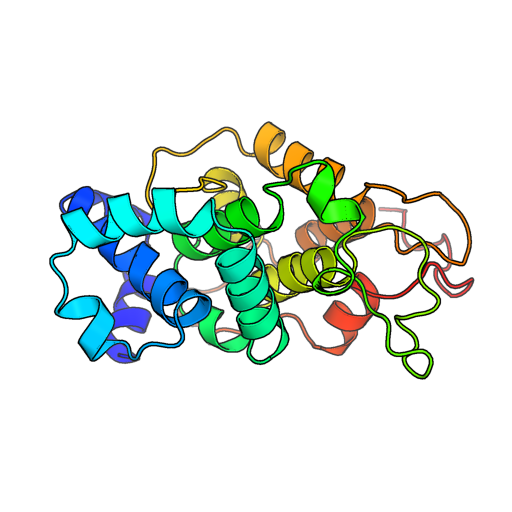1.00 88.69 192 THR A O 1
ATOM 1556 N N . LEU A 1 193 ? 11.988 8.114 2.101 1.00 89.88 193 LEU A N 1
ATOM 1557 C CA . LEU A 1 193 ? 13.172 7.256 2.013 1.00 89.88 193 LEU A CA 1
ATOM 1558 C C . LEU A 1 193 ? 12.940 6.046 1.096 1.00 89.88 193 LEU A C 1
ATOM 1560 O O . LEU A 1 193 ? 13.828 5.688 0.324 1.00 89.88 193 LEU A O 1
ATOM 1564 N N . LEU A 1 194 ? 11.755 5.430 1.152 1.00 93.00 194 LEU A N 1
ATOM 1565 C CA . LEU A 1 194 ? 11.367 4.359 0.234 1.00 93.00 194 LEU A CA 1
ATOM 1566 C C . LEU A 1 194 ? 11.440 4.840 -1.209 1.00 93.00 194 LEU A C 1
ATOM 1568 O O . LEU A 1 194 ? 12.124 4.206 -2.008 1.00 93.00 194 LEU A O 1
ATOM 1572 N N . HIS A 1 195 ? 10.799 5.966 -1.530 1.00 92.75 195 HIS A N 1
ATOM 1573 C CA . HIS A 1 195 ? 10.809 6.513 -2.885 1.00 92.75 195 HIS A CA 1
ATOM 1574 C C . HIS A 1 195 ? 12.235 6.772 -3.394 1.00 92.75 195 HIS A C 1
ATOM 1576 O O . HIS A 1 195 ? 12.578 6.343 -4.494 1.00 92.75 195 HIS A O 1
ATOM 1582 N N . ASN A 1 196 ? 13.088 7.392 -2.576 1.00 91.50 196 ASN A N 1
ATOM 1583 C CA . ASN A 1 196 ? 14.463 7.718 -2.963 1.00 91.50 196 ASN A CA 1
ATOM 1584 C C . ASN A 1 196 ? 15.348 6.478 -3.172 1.00 91.50 196 ASN A C 1
ATOM 1586 O O . ASN A 1 196 ? 16.258 6.513 -3.998 1.00 91.50 196 ASN A O 1
ATOM 1590 N N . ASN A 1 197 ? 15.073 5.381 -2.461 1.00 92.38 197 ASN A N 1
ATOM 1591 C CA . ASN A 1 197 ? 15.821 4.128 -2.593 1.00 92.38 197 ASN A CA 1
ATOM 1592 C C . ASN A 1 197 ? 15.361 3.266 -3.781 1.00 92.38 197 ASN A C 1
ATOM 1594 O O . ASN A 1 197 ? 16.013 2.267 -4.094 1.00 92.38 197 ASN A O 1
ATOM 1598 N N . LEU A 1 198 ? 14.249 3.610 -4.441 1.00 91.12 198 LEU A N 1
ATOM 1599 C CA . LEU A 1 198 ? 13.813 2.914 -5.650 1.00 91.12 198 LEU A CA 1
ATOM 1600 C C . LEU A 1 198 ? 14.752 3.231 -6.821 1.00 91.12 198 LEU A C 1
ATOM 1602 O O . LEU A 1 198 ? 15.213 4.370 -6.961 1.00 91.12 198 LEU A O 1
ATOM 1606 N N . PRO A 1 199 ? 14.994 2.263 -7.722 1.00 89.81 199 PRO A N 1
ATOM 1607 C CA . PRO A 1 199 ? 15.775 2.524 -8.917 1.00 89.81 199 PRO A CA 1
ATOM 1608 C C . PRO A 1 199 ? 15.040 3.521 -9.821 1.00 89.81 199 PRO A C 1
ATOM 1610 O O . PRO A 1 199 ? 13.812 3.508 -9.952 1.00 89.81 199 PRO A O 1
ATOM 1613 N N . VAL A 1 200 ? 15.808 4.387 -10.478 1.00 86.62 200 VAL A N 1
ATOM 1614 C CA . VAL A 1 200 ? 15.269 5.370 -11.432 1.00 86.62 200 VAL A CA 1
ATOM 1615 C C . VAL A 1 200 ? 14.730 4.673 -12.685 1.00 86.62 200 VAL A C 1
ATOM 1617 O O . VAL A 1 200 ? 13.718 5.085 -13.246 1.00 86.62 200 VAL A O 1
ATOM 1620 N N . PHE A 1 201 ? 15.383 3.587 -13.097 1.00 78.88 201 PHE A N 1
ATOM 1621 C CA . PHE A 1 201 ? 15.050 2.813 -14.285 1.00 78.88 201 PHE A CA 1
ATOM 1622 C C . PHE A 1 201 ? 15.094 1.316 -13.976 1.00 78.88 201 PHE A C 1
ATOM 1624 O O . PHE A 1 201 ? 15.964 0.858 -13.237 1.00 78.88 201 PHE A O 1
ATOM 1631 N N . VAL A 1 202 ? 14.164 0.569 -14.565 1.00 79.69 202 VAL A N 1
ATOM 1632 C CA . VAL A 1 202 ? 14.127 -0.895 -14.535 1.00 79.69 202 VAL A CA 1
ATOM 1633 C C . VAL A 1 202 ? 13.915 -1.371 -15.960 1.00 79.69 202 VAL A C 1
ATOM 1635 O O . VAL A 1 202 ? 13.038 -0.857 -16.657 1.00 79.69 202 VAL A O 1
ATOM 1638 N N . ASP A 1 203 ? 14.719 -2.340 -16.384 1.00 73.94 203 ASP A N 1
ATOM 1639 C CA . ASP A 1 203 ? 14.584 -2.953 -17.700 1.00 73.94 203 ASP A CA 1
ATOM 1640 C C . ASP A 1 203 ? 13.225 -3.685 -17.809 1.00 73.94 203 ASP A C 1
ATOM 1642 O O . ASP A 1 203 ? 12.876 -4.459 -16.910 1.00 73.94 203 ASP A O 1
ATOM 1646 N N . PRO A 1 204 ? 12.437 -3.473 -18.880 1.00 68.50 204 PRO A N 1
ATOM 1647 C CA . PRO A 1 204 ? 11.172 -4.178 -19.092 1.00 68.50 204 PRO A CA 1
ATOM 1648 C C . PRO A 1 204 ? 11.273 -5.710 -19.051 1.00 68.50 204 PRO A C 1
ATOM 1650 O O . PRO A 1 204 ? 10.293 -6.374 -18.690 1.00 68.50 204 PRO A O 1
ATOM 1653 N N . ASP A 1 205 ? 12.430 -6.275 -19.398 1.00 72.50 205 ASP A N 1
ATOM 1654 C CA . ASP A 1 205 ? 12.671 -7.717 -19.417 1.00 72.50 205 ASP A CA 1
ATOM 1655 C C . ASP A 1 205 ? 13.104 -8.265 -18.050 1.00 72.50 205 ASP A C 1
ATOM 1657 O O . ASP A 1 205 ? 13.028 -9.477 -17.813 1.00 72.50 205 ASP A O 1
ATOM 1661 N N . GLU A 1 206 ? 13.467 -7.397 -17.098 1.00 75.06 206 GLU A N 1
ATOM 1662 C CA . GLU A 1 206 ? 13.807 -7.832 -15.747 1.00 75.06 206 GLU A CA 1
ATOM 1663 C C . GLU A 1 206 ? 12.597 -8.471 -15.037 1.00 75.06 206 GLU A C 1
ATOM 1665 O O . GLU A 1 206 ? 11.439 -8.055 -15.193 1.00 75.06 206 GLU A O 1
ATOM 1670 N N . PRO A 1 207 ? 12.819 -9.527 -14.235 1.00 80.75 207 PRO A N 1
ATOM 1671 C CA . PRO A 1 207 ? 11.759 -10.102 -13.422 1.00 80.75 207 PRO A CA 1
ATOM 1672 C C . PRO A 1 207 ? 11.333 -9.108 -12.335 1.00 80.75 207 PRO A C 1
ATOM 1674 O O . PRO A 1 207 ? 12.172 -8.417 -11.766 1.00 80.75 207 PRO A O 1
ATOM 1677 N N . PHE A 1 208 ? 10.040 -9.095 -11.991 1.00 80.06 208 PHE A N 1
ATOM 1678 C CA . PHE A 1 208 ? 9.556 -8.326 -10.841 1.00 80.06 208 PHE A CA 1
ATOM 1679 C C . PHE A 1 208 ? 10.301 -8.733 -9.571 1.00 80.06 208 PHE A C 1
ATOM 1681 O O . PHE A 1 208 ? 10.283 -9.915 -9.198 1.00 80.06 208 PHE A O 1
ATOM 1688 N N . LYS A 1 209 ? 10.873 -7.747 -8.883 1.00 87.25 209 LYS A N 1
ATOM 1689 C CA . LYS A 1 209 ? 11.556 -7.919 -7.600 1.00 87.25 209 LYS A CA 1
ATOM 1690 C C . LYS A 1 209 ? 10.772 -7.170 -6.521 1.00 87.25 209 LYS A C 1
ATOM 1692 O O . LYS A 1 209 ? 10.416 -6.013 -6.741 1.00 87.25 209 LYS A O 1
ATOM 1697 N N . PRO A 1 210 ? 10.452 -7.806 -5.386 1.00 90.31 210 PRO A N 1
ATOM 1698 C CA . PRO A 1 210 ? 9.886 -7.075 -4.266 1.00 90.31 210 PRO A CA 1
ATOM 1699 C C . PRO A 1 210 ? 10.980 -6.228 -3.609 1.00 90.31 210 PRO A C 1
ATOM 1701 O O . PRO A 1 210 ? 12.158 -6.594 -3.647 1.00 90.31 210 PRO A O 1
ATOM 1704 N N . ILE A 1 211 ? 10.583 -5.150 -2.939 1.00 90.62 211 ILE A N 1
ATOM 1705 C CA . ILE A 1 211 ? 11.428 -4.511 -1.930 1.00 90.62 211 ILE A CA 1
ATOM 1706 C C . ILE A 1 211 ? 11.781 -5.593 -0.888 1.00 90.62 211 ILE A C 1
ATOM 1708 O O . ILE A 1 211 ? 10.861 -6.253 -0.386 1.00 90.62 211 ILE A O 1
ATOM 1712 N N . PRO A 1 212 ? 13.074 -5.822 -0.581 1.00 90.69 212 PRO A N 1
ATOM 1713 C CA . PRO A 1 212 ? 13.502 -6.848 0.365 1.00 90.69 212 PRO A CA 1
ATOM 1714 C C . PRO A 1 212 ? 12.798 -6.733 1.717 1.00 90.69 212 PRO A C 1
ATOM 1716 O O . PRO A 1 212 ? 12.624 -5.634 2.240 1.00 90.69 212 PRO A O 1
ATOM 1719 N N . ASP A 1 213 ? 12.454 -7.869 2.328 1.00 85.94 213 ASP A N 1
ATOM 1720 C CA . ASP A 1 213 ? 11.725 -7.890 3.605 1.00 85.94 213 ASP A CA 1
ATOM 1721 C C . ASP A 1 213 ? 12.483 -7.178 4.735 1.00 85.94 213 ASP A C 1
ATOM 1723 O O . ASP A 1 213 ? 11.860 -6.585 5.613 1.00 85.94 213 ASP A O 1
ATOM 1727 N N . ILE A 1 214 ? 13.819 -7.185 4.691 1.00 83.19 214 ILE A N 1
ATOM 1728 C CA . ILE A 1 214 ? 14.676 -6.457 5.639 1.00 83.19 214 ILE A CA 1
ATOM 1729 C C . ILE A 1 214 ? 14.449 -4.948 5.500 1.00 83.19 214 ILE A C 1
ATOM 1731 O O . ILE A 1 214 ? 14.079 -4.290 6.466 1.00 83.19 214 ILE A O 1
ATOM 1735 N N . GLN A 1 215 ? 14.564 -4.424 4.280 1.00 84.44 215 GLN A N 1
ATOM 1736 C CA . GLN A 1 215 ? 14.343 -3.009 3.980 1.00 84.44 215 GLN A CA 1
ATOM 1737 C C . GLN A 1 215 ? 12.895 -2.591 4.287 1.00 84.44 215 GLN A C 1
ATOM 1739 O O . GLN A 1 215 ? 12.640 -1.529 4.849 1.00 84.44 215 GLN A O 1
ATOM 1744 N N . MET A 1 216 ? 11.926 -3.460 3.994 1.00 87.25 216 MET A N 1
ATOM 1745 C CA . MET A 1 216 ? 10.531 -3.232 4.367 1.00 87.25 216 MET A CA 1
ATOM 1746 C C . MET A 1 216 ? 10.342 -3.198 5.890 1.00 87.25 216 MET A C 1
ATOM 1748 O O . MET A 1 216 ? 9.587 -2.378 6.407 1.00 87.25 216 MET A O 1
ATOM 1752 N N . SER A 1 217 ? 11.052 -4.050 6.627 1.00 82.44 217 SER A N 1
ATOM 1753 C CA . SER A 1 217 ? 11.031 -4.049 8.092 1.00 82.44 217 SER A CA 1
ATOM 1754 C C . SER A 1 217 ? 11.632 -2.766 8.664 1.00 82.44 217 SER A C 1
ATOM 1756 O O . SER A 1 217 ? 11.088 -2.239 9.631 1.00 82.44 217 SER A O 1
ATOM 1758 N N . GLU A 1 218 ? 12.674 -2.207 8.045 1.00 82.44 218 GLU A N 1
ATOM 1759 C CA . GLU A 1 218 ? 13.248 -0.903 8.416 1.00 82.44 218 GLU A CA 1
ATOM 1760 C C . GLU A 1 218 ? 12.246 0.239 8.211 1.00 82.44 218 GLU A C 1
ATOM 1762 O O . GLU A 1 218 ? 12.070 1.078 9.102 1.00 82.44 218 GLU A O 1
ATOM 1767 N N . TYR A 1 219 ? 11.509 0.237 7.093 1.00 83.88 219 TYR A N 1
ATOM 1768 C CA . TYR A 1 219 ? 10.434 1.207 6.845 1.00 83.88 219 TYR A CA 1
ATOM 1769 C C . TYR A 1 219 ? 9.287 1.113 7.847 1.00 83.88 219 TYR A C 1
ATOM 1771 O O . TYR A 1 219 ? 8.574 2.086 8.096 1.00 83.88 219 TYR A O 1
ATOM 1779 N N . LEU A 1 220 ? 9.130 -0.050 8.466 1.00 81.12 220 LEU A N 1
ATOM 1780 C CA . LEU A 1 220 ? 8.165 -0.248 9.524 1.00 81.12 220 LEU A CA 1
ATOM 1781 C C . LEU A 1 220 ? 8.773 -0.056 10.913 1.00 81.12 220 LEU A C 1
ATOM 1783 O O . LEU A 1 220 ? 8.002 0.121 11.836 1.00 81.12 220 LEU A O 1
ATOM 1787 N N . ALA A 1 221 ? 10.084 -0.090 11.133 1.00 71.06 221 ALA A N 1
ATOM 1788 C CA . ALA A 1 221 ? 10.673 -0.102 12.479 1.00 71.06 221 ALA A CA 1
ATOM 1789 C C . ALA A 1 221 ? 10.381 1.176 13.294 1.00 71.06 221 ALA A C 1
ATOM 1791 O O . ALA A 1 221 ? 10.023 2.208 12.742 1.00 71.06 221 ALA A O 1
ATOM 1792 N N . MET A 1 222 ? 10.545 1.146 14.615 1.00 67.62 222 MET A N 1
ATOM 1793 C CA . MET A 1 222 ? 10.564 2.384 15.411 1.00 67.62 222 MET A CA 1
ATOM 1794 C C . MET A 1 222 ? 11.800 3.232 15.093 1.00 67.62 222 MET A C 1
ATOM 1796 O O . MET A 1 222 ? 12.741 2.744 14.469 1.00 67.62 222 MET A O 1
ATOM 1800 N N . ILE A 1 223 ? 11.805 4.482 15.554 1.00 59.53 223 ILE A N 1
ATOM 1801 C CA . ILE A 1 223 ? 13.034 5.252 15.737 1.00 59.53 223 ILE A CA 1
ATOM 1802 C C . ILE A 1 223 ? 13.832 4.554 16.850 1.00 59.53 223 ILE A C 1
ATOM 1804 O O . ILE A 1 223 ? 13.518 4.720 18.024 1.00 59.53 223 ILE A O 1
ATOM 1808 N N . ASP A 1 224 ? 14.815 3.738 16.476 1.00 52.47 224 ASP A N 1
ATOM 1809 C CA . ASP A 1 224 ? 15.863 3.256 17.382 1.00 52.47 224 ASP A CA 1
ATOM 1810 C C . ASP A 1 224 ? 17.077 4.200 17.275 1.00 52.47 224 ASP A C 1
ATOM 1812 O O . ASP A 1 224 ? 17.322 4.783 16.213 1.00 52.47 224 ASP A O 1
ATOM 1816 N N . ASP A 1 225 ? 17.878 4.297 18.337 1.00 38.94 225 ASP A N 1
ATOM 1817 C CA . ASP A 1 225 ? 19.194 4.957 18.373 1.00 38.94 225 ASP A CA 1
ATOM 1818 C C . ASP A 1 225 ? 20.193 4.347 17.353 1.00 38.94 225 ASP A C 1
ATOM 1820 O O . ASP A 1 225 ? 21.320 4.818 17.201 1.00 38.94 225 ASP A O 1
ATOM 1824 N N . GLN A 1 226 ? 19.776 3.315 16.607 1.00 41.56 226 GLN A N 1
ATOM 1825 C CA . GLN A 1 226 ? 20.464 2.736 15.450 1.00 41.56 226 GLN A CA 1
ATOM 1826 C C . GLN A 1 226 ? 20.076 3.341 14.092 1.00 41.56 226 GLN A C 1
ATOM 1828 O O . GLN A 1 226 ? 20.483 2.820 13.054 1.00 41.56 226 GLN A O 1
ATOM 1833 N N . HIS A 1 227 ? 19.354 4.460 14.056 1.00 40.41 227 HIS A N 1
ATOM 1834 C CA . HIS A 1 227 ? 19.489 5.396 12.943 1.00 40.41 227 HIS A CA 1
ATOM 1835 C C . HIS A 1 227 ? 20.709 6.282 13.228 1.00 40.41 227 HIS A C 1
ATOM 1837 O O . HIS A 1 227 ? 20.537 7.340 13.839 1.00 40.41 227 HIS A O 1
ATOM 1843 N N . PRO A 1 228 ? 21.951 5.921 12.823 1.00 34.94 228 PRO A N 1
ATOM 1844 C CA . PRO A 1 228 ? 23.005 6.908 12.855 1.00 34.94 228 PRO A CA 1
ATOM 1845 C C . PRO A 1 228 ? 22.531 8.026 11.937 1.00 34.94 228 PRO A C 1
ATOM 1847 O O . PRO A 1 228 ? 22.284 7.830 10.747 1.00 34.94 228 PRO A O 1
ATOM 1850 N N . THR A 1 229 ? 22.429 9.215 12.505 1.00 39.28 229 THR A N 1
ATOM 1851 C CA . THR A 1 229 ? 22.128 10.503 11.876 1.00 39.28 229 THR A CA 1
ATOM 1852 C C . THR A 1 229 ? 23.108 10.874 10.741 1.00 39.28 229 THR A C 1
ATOM 1854 O O . THR A 1 229 ? 23.144 12.016 10.299 1.00 39.28 229 THR A O 1
ATOM 1857 N N . GLY A 1 230 ? 23.918 9.925 10.257 1.00 38.50 230 GLY A N 1
ATOM 1858 C CA . GLY A 1 230 ? 25.035 10.086 9.333 1.00 38.50 230 GLY A CA 1
ATOM 1859 C C . GLY A 1 230 ? 24.823 9.549 7.915 1.00 38.50 230 GLY A C 1
ATOM 1860 O O . GLY A 1 230 ? 25.798 9.449 7.183 1.00 38.50 230 GLY A O 1
ATOM 1861 N N . THR A 1 231 ? 23.601 9.212 7.490 1.00 34.03 231 THR A N 1
ATOM 1862 C CA . THR A 1 231 ? 23.295 8.958 6.058 1.00 34.03 231 THR A CA 1
ATOM 1863 C C . THR A 1 231 ? 22.312 9.970 5.460 1.00 34.03 231 THR A C 1
ATOM 1865 O O . THR A 1 231 ? 21.729 9.731 4.410 1.00 34.03 231 THR A O 1
ATOM 1868 N N . MET A 1 232 ? 22.177 11.147 6.083 1.00 38.12 232 MET A N 1
ATOM 1869 C CA . MET A 1 232 ? 21.495 12.315 5.502 1.00 38.12 232 MET A CA 1
ATOM 1870 C C . MET A 1 232 ? 22.489 13.366 4.985 1.00 38.12 232 MET A C 1
ATOM 1872 O O . MET A 1 232 ? 22.323 14.559 5.221 1.00 38.12 232 MET A O 1
ATOM 1876 N N . THR A 1 233 ? 23.531 12.927 4.280 1.00 34.28 233 THR A N 1
ATOM 1877 C CA . THR A 1 233 ? 24.358 13.814 3.452 1.00 34.28 233 THR A CA 1
ATOM 1878 C C . THR A 1 233 ? 24.760 13.107 2.164 1.00 34.28 233 THR A C 1
ATOM 1880 O O . THR A 1 233 ? 25.702 12.314 2.161 1.00 34.28 233 THR A O 1
ATOM 1883 N N . ALA A 1 234 ? 24.050 13.431 1.088 1.00 33.03 234 ALA A N 1
ATOM 1884 C CA . ALA A 1 234 ? 24.608 13.703 -0.233 1.00 33.03 234 ALA A CA 1
ATOM 1885 C C . ALA A 1 234 ? 23.647 14.653 -0.956 1.00 33.03 234 ALA A C 1
ATOM 1887 O O . ALA A 1 234 ? 22.434 14.344 -0.968 1.00 33.03 234 ALA A O 1
#

Nearest PDB structures (foldseek):
  5oqp-assembly1_A  TM=2.737E-01  e=9.511E+00  Saccharomyces cerevisiae S288C

Foldseek 3Di:
DVVVLLVCLLCDVVNVCVVDDLLVSLLVLCLLLCCQLVVDDSVVSVPPDSVVSLVCLLVVLVDVSSLLSNLVSLVVCLCSLQSHALLSLLLSLLSLLDDDPVQQVDCSQADPPPPDLQNLAFFGSLSSLLSNLSSCQQQQALVSVQSNQQNNDNRGSPHGDDSVVSLVSSLVSNCGRADPDQRHQSLSVLVVVVSVPHHHDDDSPDDGDTDDPVSSVNSSHGPDPVPPPPPPDD

Radius of gyration: 17.65 Å; Cα contacts (8 Å, |Δi|>4): 303; chains: 1; bounding box: 48×33×50 Å

Solvent-accessible surface area (backbone atoms only — not comparable to full-atom values): 12800 Å² total; per-residue (Å²): 108,71,70,61,40,52,46,44,61,75,58,36,61,73,49,48,52,72,74,40,60,62,71,60,44,18,39,62,37,37,47,65,54,49,29,39,34,69,72,47,56,71,70,65,60,69,71,45,62,55,73,60,47,52,57,44,47,54,63,44,57,71,35,65,69,32,39,52,35,30,35,51,38,35,64,75,43,40,69,78,51,54,75,52,54,42,32,25,46,9,14,54,41,33,50,56,63,58,78,57,85,68,52,62,70,39,68,85,30,40,55,79,54,82,87,43,86,70,32,72,45,55,48,55,36,46,46,36,53,50,24,45,54,36,61,49,32,49,50,66,20,38,62,48,46,47,46,17,30,18,23,53,30,73,53,27,64,53,83,72,54,58,40,71,60,41,45,46,52,53,31,52,54,43,39,46,67,52,57,102,49,74,43,13,49,50,40,32,61,33,51,55,51,50,50,71,71,36,42,79,73,70,66,88,85,56,76,94,54,62,61,52,68,65,62,52,47,58,52,63,31,60,40,53,93,82,60,66,86,79,80,84,76,133

Mean predicted aligned error: 10.01 Å

Sequence (234 aa):
MKSFLYMLRNVDYQKLEQMMAGDAFRSLCAIPIIMAAQGIQAGEAMLKNMGIILRRIETDLEDENKRVHLMNSILSNPDQLKYTPPETKGAVIATLIDQNWVDWLDPRNQNNDFFSVNSWKLGPLKRRKQAVFMALKWIQSQADYNNVMQHLTLSPGEKKGNKELNEKDVINFLGIGEQKLFFYTNYGEKLTLLHNNLPVFVDPDEPFKPIPDIQMSEYLAMIDDQHPTGTMTA

Organism: Klebsiella pneumoniae (NCBI:txid573)

pLDDT: mean 73.44, std 15.23, range [33.03, 94.56]

Secondary structure (DSSP, 8-state):
-HHHHHHHHHT-HHHHHHHS-HHHHHHHHHHHHHHHHH---HHHHHHS-HHHHHHHHHHHHTSHHHHHHHHHHHHH-GGGGTT--HHHHHHHHHHHH---GGGGT-GGGS---TTSTTTT--SS-HHHHHHHHHHHTT--SHHHHHHHHHT--SSTTPPP--HHHHHHHHHHHHTTT--SSTT---HHHHHHHHHHHS-S---TTSPP-PPPHHHHHHHHS---TTS-TTS---